Protein AF-0000000078760941 (afdb_homodimer)

Foldseek 3Di:
DAWPVPACPVPPFKAFDDWPATCVVVVVQKTKTFIGGNNDTFIWMWGPADDDVGNGDDAPPVNPHRHIHTDPPVVRVVVVVVVVVVVVVVVVVVVVVVVVVVVVVD/DAWPVPACPVPPFKAFDAWPATCVVVVVQKTKTFIGGNNRTFIWMWGPADDPVGNGDDAPPVNPHRHIHTDPPVVRVVVVVVVVVVVVVVVVVVVVVVVVVVVVVD

pLDDT: mean 90.66, std 6.44, range [65.44, 98.06]

Organism: Enterococcus faecium (strain ATCC BAA-472 / TX0016 / DO) (NCBI:txid333849)

Nearest PDB structures (foldseek):
  3n9b-assembly1_A  TM=4.886E-01  e=7.610E+00  Pseudomonas aeruginosa

Radius of gyration: 21.0 Å; Cα contacts (8 Å, |Δi|>4): 402; chains: 2; bounding box: 58×61×53 Å

Solvent-accessible surface area (backbone atoms only — not comparable to full-atom values): 11235 Å² total; per-residue (Å²): 66,44,56,71,90,72,50,55,30,59,59,95,44,48,43,84,73,44,78,76,38,56,11,81,78,71,69,72,36,37,30,33,29,36,28,28,51,79,85,37,78,42,34,27,36,26,36,22,32,90,34,79,87,33,58,40,37,40,32,35,56,81,37,76,39,43,23,55,43,71,50,57,67,71,53,36,51,52,50,49,52,53,48,51,51,51,51,50,48,49,52,50,51,49,52,51,52,51,53,52,52,58,57,66,78,100,65,44,57,72,91,74,53,57,30,58,58,97,45,48,43,84,75,42,80,76,37,57,11,80,79,71,68,72,36,36,30,33,30,38,28,30,50,78,84,37,79,41,34,28,35,28,37,22,32,90,34,80,85,33,59,39,38,38,30,35,54,82,37,76,41,43,23,55,43,72,50,57,68,70,53,37,50,53,50,49,50,54,48,51,50,50,51,51,48,50,51,52,50,51,50,52,51,52,52,52,54,58,58,66,76,100

Secondary structure (DSSP, 8-state):
---GGG--BSTTTEEEEEEEE-HHHHSSSEEEEEEEETTEEEEEEEE--SSTT---B-B-TTS-SBB-EEPPHHHHHHHHHHHHHHHHHHHHHHHHHHHHHHHH--/---GGG--BSTTTEEEEEEEE-HHHHSSSEEEEEEEETTEEEEEEEE--SSTT---B-B-TTS-SBB-EEPPHHHHHHHHHHHHHHHHHHHHHHHHHHHHHHHH--

Structure (mmCIF, N/CA/C/O backbone):
data_AF-0000000078760941-model_v1
#
loop_
_entity.id
_entity.type
_entity.pdbx_description
1 polymer 'Uncharacterized protein'
#
loop_
_atom_site.group_PDB
_atom_site.id
_atom_site.type_symbol
_atom_site.label_atom_id
_atom_site.label_alt_id
_atom_site.label_comp_id
_atom_site.label_asym_id
_atom_site.label_entity_id
_atom_site.label_seq_id
_atom_site.pdbx_PDB_ins_code
_atom_site.Cartn_x
_atom_site.Cartn_y
_atom_site.Cartn_z
_atom_site.occupancy
_atom_site.B_iso_or_equiv
_atom_site.auth_seq_id
_atom_site.auth_comp_id
_atom_site.auth_asym_id
_atom_site.auth_atom_id
_atom_site.pdbx_PDB_model_num
ATOM 1 N N . MET A 1 1 ? -17.438 -11.852 -3.258 1 90.25 1 MET A N 1
ATOM 2 C CA . MET A 1 1 ? -16.156 -11.281 -2.834 1 90.25 1 MET A CA 1
ATOM 3 C C . MET A 1 1 ? -15.539 -12.109 -1.714 1 90.25 1 MET A C 1
ATOM 5 O O . MET A 1 1 ? -16.25 -12.773 -0.958 1 90.25 1 MET A O 1
ATOM 9 N N . VAL A 1 2 ? -14.219 -12.148 -1.663 1 94.25 2 VAL A N 1
ATOM 10 C CA . VAL A 1 2 ? -13.5 -12.883 -0.626 1 94.25 2 VAL A CA 1
ATOM 11 C C . VAL A 1 2 ? -13.602 -12.133 0.699 1 94.25 2 VAL A C 1
ATOM 13 O O . VAL A 1 2 ? -13.273 -10.945 0.769 1 94.25 2 VAL A O 1
ATOM 16 N N . ARG A 1 3 ? -14.039 -12.828 1.728 1 95.12 3 ARG A N 1
ATOM 17 C CA . ARG A 1 3 ? -14.055 -12.234 3.061 1 95.12 3 ARG A CA 1
ATOM 18 C C . ARG A 1 3 ? -12.648 -12.148 3.643 1 95.12 3 ARG A C 1
ATOM 20 O O . ARG A 1 3 ? -11.945 -13.156 3.719 1 95.12 3 ARG A O 1
ATOM 27 N N . PRO A 1 4 ? -12.234 -10.914 4.059 1 96.88 4 PRO A N 1
ATOM 28 C CA . PRO A 1 4 ? -10.867 -10.773 4.559 1 96.88 4 PRO A CA 1
ATOM 29 C C . PRO A 1 4 ? -10.586 -11.656 5.773 1 96.88 4 PRO A C 1
ATOM 31 O O . PRO A 1 4 ? -9.445 -12.062 6 1 96.88 4 PRO A O 1
ATOM 34 N N . GLN A 1 5 ? -11.602 -12.047 6.5 1 96 5 GLN A N 1
ATOM 35 C CA . GLN A 1 5 ? -11.445 -12.867 7.695 1 96 5 GLN A CA 1
ATOM 36 C C . GLN A 1 5 ? -10.984 -14.281 7.336 1 96 5 GLN A C 1
ATOM 38 O O . GLN A 1 5 ? -10.469 -15.008 8.188 1 96 5 GLN A O 1
ATOM 43 N N . GLU A 1 6 ? -11.133 -14.578 6.109 1 93.88 6 GLU A N 1
ATOM 44 C CA . GLU A 1 6 ? -10.828 -15.945 5.68 1 93.88 6 GLU A CA 1
ATOM 45 C C . GLU A 1 6 ? -9.445 -16.031 5.031 1 93.88 6 GLU A C 1
ATOM 47 O O . GLU A 1 6 ? -8.969 -17.109 4.715 1 93.88 6 GLU A O 1
ATOM 52 N N . VAL A 1 7 ? -8.812 -14.953 4.84 1 95.56 7 VAL A N 1
ATOM 53 C CA . VAL A 1 7 ? -7.539 -14.906 4.133 1 95.56 7 VAL A CA 1
ATOM 54 C C . VAL A 1 7 ? -6.391 -15.102 5.121 1 95.56 7 VAL A C 1
ATOM 56 O O . VAL A 1 7 ? -6.293 -14.383 6.117 1 95.56 7 VAL A O 1
ATOM 59 N N . ARG A 1 8 ? -5.484 -16.094 4.73 1 91.62 8 ARG A N 1
ATOM 60 C CA . ARG A 1 8 ? -4.402 -16.438 5.652 1 91.62 8 ARG A CA 1
ATOM 61 C C . ARG A 1 8 ? -3.062 -16.484 4.926 1 91.62 8 ARG A C 1
ATOM 63 O O . ARG A 1 8 ? -2.059 -16.906 5.5 1 91.62 8 ARG A O 1
ATOM 70 N N . ALA A 1 9 ? -3.09 -16.188 3.68 1 90.81 9 ALA A N 1
ATOM 71 C CA . ALA A 1 9 ? -1.854 -16.203 2.898 1 90.81 9 ALA A CA 1
ATOM 72 C C . ALA A 1 9 ? -1.238 -14.805 2.814 1 90.81 9 ALA A C 1
ATOM 74 O O . ALA A 1 9 ? -1.949 -13.797 2.889 1 90.81 9 ALA A O 1
ATOM 75 N N . PRO A 1 10 ? 0.13 -14.789 2.791 1 85.75 10 PRO A N 1
ATOM 76 C CA . PRO A 1 10 ? 1.042 -15.938 2.709 1 85.75 10 PRO A CA 1
ATOM 77 C C . PRO A 1 10 ? 1.244 -16.625 4.055 1 85.75 10 PRO A C 1
ATOM 79 O O . PRO A 1 10 ? 1.552 -15.969 5.051 1 85.75 10 PRO A O 1
ATOM 82 N N . LYS A 1 11 ? 0.963 -17.844 4.285 1 76 11 LYS A N 1
ATOM 83 C CA . LYS A 1 11 ? 0.734 -18.625 5.496 1 76 11 LYS A CA 1
ATOM 84 C C . LYS A 1 11 ? 1.953 -18.594 6.414 1 76 11 LYS A C 1
ATOM 86 O O . LYS A 1 11 ? 1.827 -18.328 7.609 1 76 11 LYS A O 1
ATOM 91 N N . GLU A 1 12 ? 3.1 -18.938 5.938 1 74 12 GLU A N 1
ATOM 92 C CA . GLU A 1 12 ? 4.203 -19.234 6.848 1 74 12 GLU A CA 1
ATOM 93 C C . GLU A 1 12 ? 4.82 -17.953 7.406 1 74 12 GLU A C 1
ATOM 95 O O . GLU A 1 12 ? 5.535 -18 8.406 1 74 12 GLU A O 1
ATOM 100 N N . LYS A 1 13 ? 4.215 -16.859 7.094 1 81.94 13 LYS A N 1
ATOM 101 C CA . LYS A 1 13 ? 4.973 -15.672 7.488 1 81.94 13 LYS A CA 1
ATOM 102 C C . LYS A 1 13 ? 4.051 -14.586 8.047 1 81.94 13 LYS A C 1
ATOM 104 O O . LYS A 1 13 ? 4.504 -13.688 8.758 1 81.94 13 LYS A O 1
ATOM 109 N N . ILE A 1 14 ? 2.703 -14.883 7.852 1 91.56 14 ILE A N 1
ATOM 110 C CA . ILE A 1 14 ? 1.844 -13.758 8.203 1 91.56 14 ILE A CA 1
ATOM 111 C C . ILE A 1 14 ? 0.908 -14.156 9.336 1 91.56 14 ILE A C 1
ATOM 113 O O . ILE A 1 14 ? 0.421 -15.289 9.383 1 91.56 14 ILE A O 1
ATOM 117 N N . GLU A 1 15 ? 0.771 -13.312 10.344 1 94.56 15 GLU A N 1
ATOM 118 C CA . GLU A 1 15 ? -0.243 -13.375 11.391 1 94.56 15 GLU A CA 1
ATOM 119 C C . GLU A 1 15 ? -1.194 -12.188 11.312 1 94.56 15 GLU A C 1
ATOM 121 O O . GLU A 1 15 ? -0.758 -11.031 11.359 1 94.56 15 GLU A O 1
ATOM 126 N N . ILE A 1 16 ? -2.475 -12.523 11.195 1 96.19 16 ILE A N 1
ATOM 127 C CA . ILE A 1 16 ? -3.459 -11.453 11.141 1 96.19 16 ILE A CA 1
ATOM 128 C C . ILE A 1 16 ? -3.857 -11.039 12.555 1 96.19 16 ILE A C 1
ATOM 130 O O . ILE A 1 16 ? -4.43 -11.836 13.297 1 96.19 16 ILE A O 1
ATOM 134 N N . LEU A 1 17 ? -3.559 -9.859 12.898 1 96.19 17 LEU A N 1
ATOM 135 C CA . LEU A 1 17 ? -3.859 -9.359 14.242 1 96.19 17 LEU A CA 1
ATOM 136 C C . LEU A 1 17 ? -5.266 -8.781 14.297 1 96.19 17 LEU A C 1
ATOM 138 O O . LEU A 1 17 ? -5.988 -8.992 15.273 1 96.19 17 LEU A O 1
ATOM 142 N N . ALA A 1 18 ? -5.648 -7.992 13.297 1 96.38 18 ALA A N 1
ATOM 143 C CA . ALA A 1 18 ? -6.961 -7.348 13.25 1 96.38 18 ALA A CA 1
ATOM 144 C C . ALA A 1 18 ? -7.312 -6.926 11.828 1 96.38 18 ALA A C 1
ATOM 146 O O . ALA A 1 18 ? -6.441 -6.5 11.062 1 96.38 18 ALA A O 1
ATOM 147 N N . ILE A 1 19 ? -8.617 -7.035 11.547 1 97.5 19 ILE A N 1
ATOM 148 C CA . ILE A 1 19 ? -9.133 -6.434 10.32 1 97.5 19 ILE A CA 1
ATOM 149 C C . ILE A 1 19 ? -9.547 -4.988 10.586 1 97.5 19 ILE A C 1
ATOM 151 O O . ILE A 1 19 ? -10.5 -4.734 11.328 1 97.5 19 ILE A O 1
ATOM 1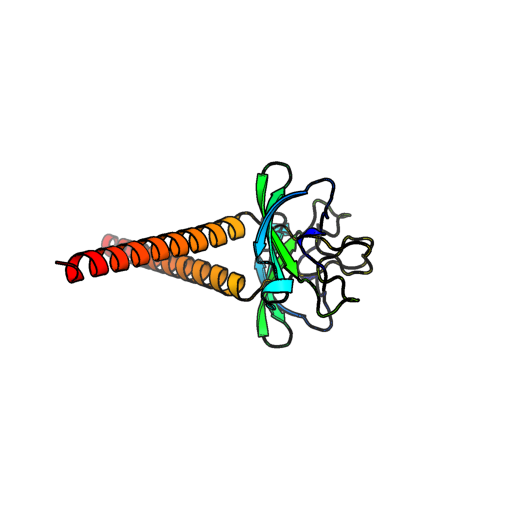55 N N . ILE A 1 20 ? -8.844 -4.09 9.945 1 94.12 20 ILE A N 1
ATOM 156 C CA . ILE A 1 20 ? -9.078 -2.668 10.164 1 94.12 20 ILE A CA 1
ATOM 157 C C . ILE A 1 20 ? -10.195 -2.184 9.242 1 94.12 20 ILE A C 1
ATOM 159 O O . ILE A 1 20 ? -11.023 -1.358 9.633 1 94.12 20 ILE A O 1
ATOM 163 N N . GLU A 1 21 ? -10.172 -2.625 8.055 1 94.62 21 GLU A N 1
ATOM 164 C CA . GLU A 1 21 ? -11.164 -2.307 7.035 1 94.62 21 GLU A CA 1
ATOM 165 C C . GLU A 1 21 ? -11.602 -3.559 6.285 1 94.62 21 GLU A C 1
ATOM 167 O O . GLU A 1 21 ? -10.773 -4.289 5.742 1 94.62 21 GLU A O 1
ATOM 172 N N . ASP A 1 22 ? -12.883 -3.789 6.305 1 97.25 22 ASP A N 1
ATOM 173 C CA . ASP A 1 22 ? -13.5 -4.898 5.582 1 97.25 22 ASP A CA 1
ATOM 174 C C . ASP A 1 22 ? -14.219 -4.406 4.328 1 97.25 22 ASP A C 1
ATOM 176 O O . ASP A 1 22 ? -15.344 -3.914 4.406 1 97.25 22 ASP A O 1
ATOM 180 N N . GLY A 1 23 ? -13.586 -4.664 3.264 1 95.19 23 GLY A N 1
ATOM 181 C CA . GLY A 1 23 ? -14.102 -4.137 2.01 1 95.19 23 GLY A CA 1
ATOM 182 C C . GLY A 1 23 ? -15.406 -4.785 1.579 1 95.19 23 GLY A C 1
ATOM 183 O O . GLY A 1 23 ? -16.172 -4.199 0.813 1 95.19 23 GLY A O 1
ATOM 184 N N . THR A 1 24 ? -15.633 -5.977 2.025 1 93.81 24 THR A N 1
ATOM 185 C CA . THR A 1 24 ? -16.875 -6.656 1.671 1 93.81 24 THR A CA 1
ATOM 186 C C . THR A 1 24 ? -18.062 -6.043 2.406 1 93.81 24 THR A C 1
ATOM 188 O O . THR A 1 24 ? -19.188 -6.102 1.926 1 93.81 24 THR A O 1
ATOM 191 N N . GLN A 1 25 ? -17.812 -5.379 3.479 1 94.31 25 GLN A N 1
ATOM 192 C CA . GLN A 1 25 ? -18.859 -4.73 4.266 1 94.31 25 GLN A CA 1
ATOM 193 C C . GLN A 1 25 ? -19 -3.264 3.879 1 94.31 25 GLN A C 1
ATOM 195 O O . GLN A 1 25 ? -20.125 -2.76 3.756 1 94.31 25 GLN A O 1
ATOM 200 N N . THR A 1 26 ? -17.891 -2.627 3.654 1 92.75 26 THR A N 1
ATOM 201 C CA . THR A 1 26 ? -17.891 -1.193 3.381 1 92.75 26 THR A CA 1
ATOM 202 C C . THR A 1 26 ? -18.203 -0.925 1.911 1 92.75 26 THR A C 1
ATOM 204 O O . THR A 1 26 ? -18.453 0.218 1.523 1 92.75 26 THR A O 1
ATOM 207 N N . LYS A 1 27 ? -18.109 -1.921 1.108 1 91.44 27 LYS A N 1
ATOM 208 C CA . LYS A 1 27 ? -18.359 -1.857 -0.329 1 91.44 27 LYS A CA 1
ATOM 209 C C . LYS A 1 27 ? -17.25 -1.09 -1.045 1 91.44 27 LYS A C 1
ATOM 211 O O . LYS A 1 27 ? -17.422 -0.666 -2.189 1 91.44 27 LYS A O 1
ATOM 216 N N . LYS A 1 28 ? -16.078 -0.921 -0.408 1 93.19 28 LYS A N 1
ATOM 217 C CA . LYS A 1 28 ? -14.93 -0.255 -1.015 1 93.19 28 LYS A CA 1
ATOM 218 C C . LYS A 1 28 ? -14.148 -1.209 -1.919 1 93.19 28 LYS A C 1
ATOM 220 O O . LYS A 1 28 ? -13.367 -0.772 -2.762 1 93.19 28 LYS A O 1
ATOM 225 N N . GLY A 1 29 ? -14.312 -2.506 -1.664 1 94.94 29 GLY A N 1
ATOM 226 C CA . GLY A 1 29 ? -13.711 -3.508 -2.527 1 94.94 29 GLY A CA 1
ATOM 227 C C . GLY A 1 29 ? -12.289 -3.865 -2.123 1 94.94 29 GLY A C 1
ATOM 228 O O . GLY A 1 29 ? -11.641 -4.676 -2.781 1 94.94 29 GLY A O 1
ATOM 229 N N . TYR A 1 30 ? -11.82 -3.193 -1.066 1 97.31 30 TYR A N 1
ATOM 230 C CA . TYR A 1 30 ? -10.516 -3.562 -0.526 1 97.31 30 TYR A CA 1
ATOM 231 C C . TYR A 1 30 ? -10.562 -3.662 0.994 1 97.31 30 TYR A C 1
ATOM 233 O O . TYR A 1 30 ? -11.422 -3.049 1.635 1 97.31 30 TYR A O 1
ATOM 241 N N . SER A 1 31 ? -9.609 -4.453 1.521 1 98.06 31 SER A N 1
ATOM 242 C CA . SER A 1 31 ? -9.508 -4.645 2.965 1 98.06 31 SER A CA 1
ATOM 243 C C . SER A 1 31 ? -8.117 -4.297 3.475 1 98.06 31 SER A C 1
ATOM 245 O O . SER A 1 31 ? -7.145 -4.34 2.717 1 98.06 31 SER A O 1
ATOM 247 N N . ILE A 1 32 ? -8.062 -3.875 4.688 1 97.44 32 ILE A N 1
ATOM 248 C CA . ILE A 1 32 ? -6.828 -3.535 5.383 1 97.44 32 ILE A CA 1
ATOM 249 C C . ILE A 1 32 ? -6.727 -4.336 6.68 1 97.44 32 ILE A C 1
ATOM 251 O O . ILE A 1 32 ? -7.711 -4.48 7.406 1 97.44 32 ILE A O 1
ATOM 255 N N . ALA A 1 33 ? -5.566 -4.848 6.945 1 97.69 33 ALA A N 1
ATOM 256 C CA . ALA A 1 33 ? -5.348 -5.598 8.18 1 97.69 33 ALA A CA 1
ATOM 257 C C . ALA A 1 33 ? -4.066 -5.152 8.875 1 97.69 33 ALA A C 1
ATOM 259 O O . ALA A 1 33 ? -3.096 -4.77 8.219 1 97.69 33 ALA A O 1
ATOM 260 N N . LEU A 1 34 ? -4.141 -5.152 10.156 1 95.62 34 LEU A N 1
ATOM 261 C CA . LEU A 1 34 ? -2.926 -5.176 10.961 1 95.62 34 LEU A CA 1
ATOM 262 C C . LEU A 1 34 ? -2.359 -6.59 11.055 1 95.62 34 LEU A C 1
ATOM 264 O O . LEU A 1 34 ? -3.092 -7.539 11.344 1 95.62 34 LEU A O 1
ATOM 268 N N . VAL A 1 35 ? -1.045 -6.664 10.781 1 96.69 35 VAL A N 1
ATOM 269 C CA . VAL A 1 35 ? -0.48 -8.008 10.695 1 96.69 35 VAL A CA 1
ATOM 270 C C . VAL A 1 35 ? 0.866 -8.047 11.414 1 96.69 35 VAL A C 1
ATOM 272 O O . VAL A 1 35 ? 1.402 -7.008 11.797 1 96.69 35 VAL A O 1
ATOM 275 N N . LYS A 1 36 ? 1.291 -9.281 11.688 1 95.06 36 LYS A N 1
ATOM 276 C CA . LYS A 1 36 ? 2.699 -9.555 11.953 1 95.06 36 LY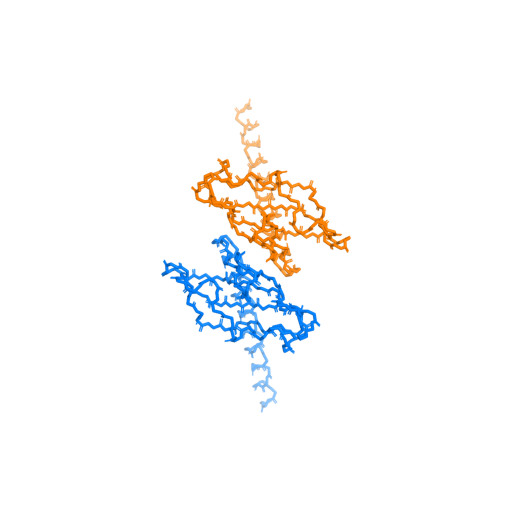S A CA 1
ATOM 277 C C . LYS A 1 36 ? 3.35 -10.281 10.789 1 95.06 36 LYS A C 1
ATOM 279 O O . LYS A 1 36 ? 2.865 -11.336 10.359 1 95.06 36 LYS A O 1
ATOM 284 N N . TRP A 1 37 ? 4.348 -9.664 10.25 1 92.94 37 TRP A N 1
ATOM 285 C CA . TRP A 1 37 ? 5.137 -10.25 9.172 1 92.94 37 TRP A CA 1
ATOM 286 C C . TRP A 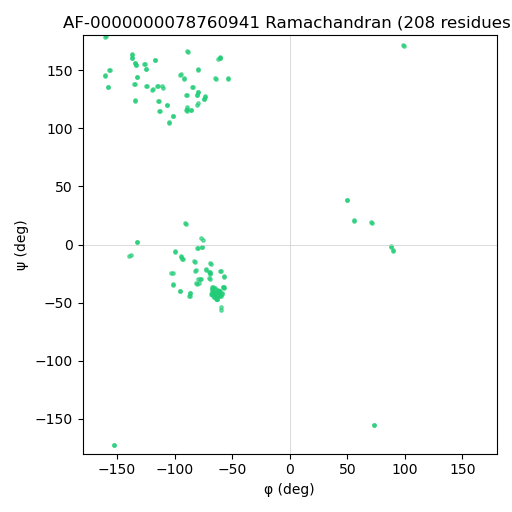1 37 ? 6.559 -10.547 9.633 1 92.94 37 TRP A C 1
ATOM 288 O O . TRP A 1 37 ? 7.344 -9.633 9.875 1 92.94 37 TRP A O 1
ATOM 298 N N . LYS A 1 38 ? 6.824 -11.789 9.641 1 90.25 38 LYS A N 1
ATOM 299 C CA . LYS A 1 38 ? 8.117 -12.234 10.156 1 90.25 38 LYS A CA 1
ATOM 300 C C . LYS A 1 38 ? 8.414 -11.617 11.516 1 90.25 38 LYS A C 1
ATOM 302 O O . LYS A 1 38 ? 9.5 -11.086 11.742 1 90.25 38 LYS A O 1
ATOM 307 N N . GLY A 1 39 ? 7.355 -11.523 12.32 1 89.94 39 GLY A N 1
ATOM 308 C CA . GLY A 1 39 ? 7.508 -11.086 13.703 1 89.94 39 GLY A CA 1
ATOM 309 C C . GLY A 1 39 ? 7.391 -9.578 13.875 1 89.94 39 GLY A C 1
ATOM 310 O O . GLY A 1 39 ? 7.352 -9.078 15 1 89.94 39 GLY A O 1
ATOM 311 N N . LYS A 1 40 ? 7.297 -8.883 12.805 1 93.19 40 LYS A N 1
ATOM 312 C CA . LYS A 1 40 ? 7.223 -7.422 12.875 1 93.19 40 LYS A CA 1
ATOM 313 C C . LYS A 1 40 ? 5.836 -6.922 12.492 1 93.19 40 LYS A C 1
ATOM 315 O O . LYS A 1 40 ? 5.238 -7.41 11.523 1 93.19 40 LYS A O 1
ATOM 320 N N . LYS A 1 41 ? 5.375 -6.012 13.289 1 93.94 41 LYS A N 1
ATOM 321 C CA . LYS A 1 41 ? 4.062 -5.434 13 1 93.94 41 LYS A CA 1
ATOM 322 C C . LYS A 1 41 ? 4.074 -4.684 11.672 1 93.94 41 LYS A C 1
ATOM 324 O O . LYS A 1 41 ? 5.074 -4.047 11.32 1 93.94 41 LYS A O 1
ATOM 329 N N . GLY A 1 42 ? 2.941 -4.816 10.953 1 95.06 42 GLY A N 1
ATOM 330 C CA . GLY A 1 42 ? 2.793 -4.141 9.672 1 95.06 42 GLY A CA 1
ATOM 331 C C . GLY A 1 42 ? 1.347 -3.986 9.242 1 95.06 42 GLY A C 1
ATOM 332 O O . GLY A 1 42 ? 0.431 -4.344 9.992 1 95.06 42 GLY A O 1
ATOM 333 N N . VAL A 1 43 ? 1.15 -3.396 8.148 1 96.25 43 VAL A N 1
ATOM 334 C CA . VAL A 1 43 ? -0.158 -3.227 7.527 1 96.25 43 VAL A CA 1
ATOM 335 C C . VAL A 1 43 ? -0.203 -3.986 6.203 1 96.25 43 VAL A C 1
ATOM 337 O O . VAL A 1 43 ? 0.768 -3.98 5.441 1 96.25 43 VAL A O 1
ATOM 340 N N . ALA A 1 44 ? -1.286 -4.648 6.004 1 97.81 44 ALA A N 1
ATOM 341 C CA . ALA A 1 44 ? -1.467 -5.395 4.758 1 97.81 44 ALA A CA 1
ATOM 342 C C . ALA A 1 44 ? -2.777 -5.016 4.078 1 97.81 44 ALA A C 1
ATOM 344 O O . ALA A 1 44 ? -3.727 -4.586 4.738 1 97.81 44 ALA A O 1
ATOM 345 N N . LEU A 1 45 ? -2.766 -5.23 2.74 1 98.06 45 LEU A N 1
ATOM 346 C CA . LEU A 1 45 ? -3.91 -4.867 1.911 1 98.06 45 LEU A CA 1
ATOM 347 C C . LEU A 1 45 ? -4.266 -5.996 0.949 1 98.06 45 LEU A C 1
ATOM 349 O O . LEU A 1 45 ? -3.404 -6.805 0.594 1 98.06 45 LEU A O 1
ATOM 353 N N . ARG A 1 46 ? -5.504 -5.949 0.616 1 97.81 46 ARG A N 1
ATOM 354 C CA . ARG A 1 46 ? -5.914 -6.766 -0.521 1 97.81 46 ARG A CA 1
ATOM 355 C C . ARG A 1 46 ? -7.184 -6.211 -1.163 1 97.81 46 ARG A C 1
ATOM 357 O O . ARG A 1 46 ? -8.023 -5.625 -0.481 1 97.81 46 ARG A O 1
ATOM 364 N N . TRP A 1 47 ? -7.234 -6.465 -2.42 1 96.62 47 TRP A N 1
ATOM 365 C CA . TRP A 1 47 ? -8.5 -6.289 -3.125 1 96.62 47 TRP A CA 1
ATOM 366 C C . TRP A 1 47 ? -9.375 -7.527 -2.979 1 96.62 47 TRP A C 1
ATOM 368 O O . TRP A 1 47 ? -8.922 -8.648 -3.191 1 96.62 47 TRP A O 1
ATOM 378 N N . ASP A 1 48 ? -10.602 -7.355 -2.723 1 96.88 48 ASP A N 1
ATOM 379 C CA . ASP A 1 48 ? -11.43 -8.461 -2.268 1 96.88 48 ASP A CA 1
ATOM 380 C C . ASP A 1 48 ? -12.156 -9.125 -3.438 1 96.88 48 ASP A C 1
ATOM 382 O O . ASP A 1 48 ? -12.758 -10.188 -3.281 1 96.88 48 ASP A O 1
ATOM 386 N N . GLY A 1 49 ? -12.094 -8.508 -4.547 1 93.69 49 GLY A N 1
ATOM 387 C CA . GLY A 1 49 ? -12.805 -9.023 -5.703 1 93.69 49 GLY A CA 1
ATOM 388 C C . GLY A 1 49 ? -14.133 -8.336 -5.949 1 93.69 49 GLY A C 1
ATOM 389 O O . GLY A 1 49 ? -14.586 -7.543 -5.117 1 93.69 49 GLY A O 1
ATOM 390 N N . ASP A 1 50 ? -14.711 -8.703 -7.129 1 90.31 50 ASP A N 1
ATOM 391 C CA . ASP A 1 50 ? -15.914 -7.996 -7.562 1 90.31 50 ASP A CA 1
ATOM 392 C C . ASP A 1 50 ? -17.172 -8.844 -7.316 1 90.31 50 ASP A C 1
ATOM 394 O O . ASP A 1 50 ? -18.281 -8.32 -7.301 1 90.31 50 ASP A O 1
ATOM 398 N N . ASN A 1 51 ? -16.938 -10.133 -7.262 1 88.88 51 ASN A N 1
ATOM 399 C CA . ASN A 1 51 ? -18.062 -11.055 -7.031 1 88.88 51 ASN A CA 1
ATOM 400 C C . ASN A 1 51 ? -17.594 -12.336 -6.355 1 88.88 51 ASN A C 1
ATOM 402 O O . ASN A 1 51 ? -16.422 -12.461 -5.973 1 88.88 51 ASN A O 1
ATOM 406 N N . GLN A 1 52 ? -18.469 -13.297 -6.234 1 85.44 52 GLN A N 1
ATOM 407 C CA . GLN A 1 52 ? -18.203 -14.508 -5.461 1 85.44 52 GLN A CA 1
ATOM 408 C C . GLN A 1 52 ? -17.156 -15.375 -6.141 1 85.44 52 GLN A C 1
ATOM 410 O O . GLN A 1 52 ? -16.453 -16.141 -5.473 1 85.44 52 GLN A O 1
ATOM 415 N N . GLN A 1 53 ? -16.984 -15.266 -7.426 1 89.69 53 GLN A N 1
ATOM 416 C CA . GLN A 1 53 ? -16.047 -16.109 -8.172 1 89.69 53 GLN A CA 1
ATOM 417 C C . GLN A 1 53 ? -14.68 -15.43 -8.289 1 89.69 53 GLN A C 1
ATOM 419 O O . GLN A 1 53 ? -13.688 -16.078 -8.641 1 89.69 53 GLN A O 1
ATOM 424 N N . ASP A 1 54 ? -14.656 -14.211 -7.969 1 91.06 54 ASP A N 1
ATOM 425 C CA . ASP A 1 54 ? -13.438 -13.414 -8.062 1 91.06 54 ASP A CA 1
ATOM 426 C C . ASP A 1 54 ? -12.625 -13.484 -6.773 1 91.06 54 ASP A C 1
ATOM 428 O O . ASP A 1 54 ? -13.086 -13.031 -5.719 1 91.06 54 ASP A O 1
ATOM 432 N N . LYS A 1 55 ? -11.438 -14.016 -6.793 1 92.5 55 LYS A N 1
ATOM 433 C CA . LYS A 1 55 ? -10.617 -14.234 -5.605 1 92.5 55 LYS A CA 1
ATOM 434 C C . LYS A 1 55 ? -9.922 -12.945 -5.172 1 92.5 55 LYS A C 1
ATOM 436 O O . LYS A 1 55 ? -9.211 -12.922 -4.164 1 92.5 55 LYS A O 1
ATOM 441 N N . GLY A 1 56 ? -10.109 -11.898 -5.934 1 94.19 56 GLY A N 1
ATOM 442 C CA . GLY A 1 56 ? -9.43 -10.648 -5.629 1 94.19 56 GLY A CA 1
ATOM 443 C C . GLY A 1 56 ? -7.945 -10.688 -5.953 1 94.19 56 GLY A C 1
ATOM 444 O O . GLY A 1 56 ? -7.512 -11.445 -6.82 1 94.19 56 GLY A O 1
ATOM 445 N N . PHE A 1 57 ? -7.219 -9.828 -5.254 1 94.5 57 PHE A N 1
ATOM 446 C CA . PHE A 1 57 ? -5.789 -9.703 -5.523 1 94.5 57 PHE A CA 1
ATOM 447 C C . PHE A 1 57 ? -5.062 -9.117 -4.316 1 94.5 57 PHE A C 1
ATOM 449 O O . PHE A 1 57 ? -5.562 -8.203 -3.668 1 94.5 57 PHE A O 1
ATOM 456 N N . PRO A 1 58 ? -3.965 -9.75 -4.062 1 95.25 58 PRO A N 1
ATOM 457 C CA . PRO A 1 58 ? -3.248 -10.797 -4.785 1 95.25 58 PRO A CA 1
ATOM 458 C C . PRO A 1 58 ? -3.699 -12.203 -4.387 1 95.25 58 PRO A C 1
ATOM 460 O O . PRO A 1 58 ? -4.5 -12.359 -3.463 1 95.25 58 PRO A O 1
ATOM 463 N N . VAL A 1 59 ? -3.264 -13.156 -5.238 1 93.44 59 VAL A N 1
ATOM 464 C CA . VAL A 1 59 ? -3.391 -14.57 -4.926 1 93.44 59 VAL A CA 1
ATOM 465 C C . VAL A 1 59 ? -2.004 -15.203 -4.82 1 93.44 59 VAL A C 1
ATOM 467 O O . VAL A 1 59 ? -1.021 -14.641 -5.309 1 93.44 59 VAL A O 1
ATOM 470 N N . THR A 1 60 ? -1.968 -16.328 -4.129 1 90.56 60 THR A N 1
ATOM 471 C CA . THR A 1 60 ? -0.695 -17.031 -4 1 90.56 60 THR A CA 1
ATOM 472 C C . THR A 1 60 ? -0.177 -17.469 -5.371 1 90.56 60 THR A C 1
ATOM 474 O O . THR A 1 60 ? -0.94 -17.516 -6.336 1 90.56 60 THR A O 1
ATOM 477 N N . ALA A 1 61 ? 1.1 -17.734 -5.48 1 80.31 61 ALA A N 1
ATOM 478 C CA . ALA A 1 61 ? 1.785 -18.016 -6.738 1 80.31 61 ALA A CA 1
ATOM 479 C C . ALA A 1 61 ? 1.146 -19.203 -7.461 1 80.31 61 ALA A C 1
ATOM 481 O O . ALA A 1 61 ? 1.154 -19.266 -8.688 1 80.31 61 ALA A O 1
ATOM 482 N N . ASN A 1 62 ? 0.57 -20.047 -6.711 1 77.5 62 ASN A N 1
ATOM 483 C CA . ASN A 1 62 ? -0.064 -21.172 -7.379 1 77.5 62 ASN A CA 1
ATOM 484 C C . ASN A 1 62 ? -1.524 -20.891 -7.715 1 77.5 62 ASN A C 1
ATOM 486 O O . ASN A 1 62 ? -2.242 -21.766 -8.203 1 77.5 62 ASN A O 1
ATOM 490 N N . GLY A 1 63 ? -1.805 -19.547 -7.703 1 68.12 63 GLY A N 1
ATOM 491 C CA . GLY A 1 63 ? -3.117 -19.047 -8.07 1 68.12 63 GLY A CA 1
ATOM 492 C C . GLY A 1 63 ? -4.242 -19.641 -7.254 1 68.12 63 GLY A C 1
ATOM 493 O O . GLY A 1 63 ? -5.414 -19.547 -7.629 1 68.12 63 GLY A O 1
ATOM 494 N N . TYR A 1 64 ? -3.994 -20.156 -6.168 1 76 64 TYR A N 1
ATOM 495 C CA . TYR A 1 64 ? -4.977 -21.016 -5.512 1 76 64 TYR A CA 1
ATOM 496 C C . TYR A 1 64 ? -5.711 -20.266 -4.41 1 76 64 TYR A C 1
ATOM 498 O O . TYR A 1 64 ? -6.941 -20.297 -4.34 1 76 64 TYR A O 1
ATOM 506 N N . HIS A 1 65 ? -4.91 -19.344 -3.74 1 89.56 65 HIS A N 1
ATOM 507 C CA . HIS A 1 65 ? -5.527 -18.812 -2.525 1 89.56 65 HIS A CA 1
ATOM 508 C C . HIS A 1 65 ? -5.379 -17.297 -2.438 1 89.56 65 HIS A C 1
ATOM 510 O O . HIS A 1 65 ? -4.309 -16.766 -2.729 1 89.56 65 HIS A O 1
ATOM 516 N N . PRO A 1 66 ? -6.477 -16.688 -2.02 1 94.5 66 PRO A N 1
ATOM 517 C CA . PRO A 1 66 ? -6.371 -15.258 -1.713 1 94.5 66 PRO A CA 1
ATOM 518 C C . PRO A 1 66 ? -5.25 -14.945 -0.727 1 94.5 66 PRO A C 1
ATOM 520 O O . PRO A 1 66 ? -5.012 -15.719 0.208 1 94.5 66 PRO A O 1
ATOM 523 N N . ALA A 1 67 ? -4.574 -13.805 -0.949 1 95.94 67 ALA A N 1
ATOM 524 C CA . ALA A 1 67 ? -3.418 -13.469 -0.121 1 95.94 67 ALA A CA 1
ATOM 525 C C . ALA A 1 67 ? -3.434 -12 0.274 1 95.94 67 ALA A C 1
ATOM 527 O O . ALA A 1 67 ? -4.148 -11.195 -0.329 1 95.94 67 ALA A O 1
ATOM 528 N N . TRP A 1 68 ? -2.697 -11.711 1.306 1 97.12 68 TRP A N 1
ATOM 529 C CA . TRP A 1 68 ? -2.439 -10.344 1.735 1 97.12 68 TRP A CA 1
ATOM 530 C C . TRP A 1 68 ? -1.161 -9.805 1.102 1 97.12 68 TRP A C 1
ATOM 532 O O . TRP A 1 68 ? -0.176 -10.531 0.959 1 97.12 68 TRP A O 1
ATOM 542 N N . PHE A 1 69 ? -1.191 -8.539 0.759 1 97.25 69 PHE A N 1
ATOM 543 C CA . PHE A 1 69 ? 0.011 -7.809 0.375 1 97.25 69 PHE A CA 1
ATOM 544 C C . PHE A 1 69 ? 0.51 -6.945 1.526 1 97.25 69 PHE A C 1
ATOM 546 O O . PHE A 1 69 ? -0.117 -5.941 1.873 1 97.25 69 PHE A O 1
ATOM 553 N N . VAL A 1 70 ? 1.626 -7.332 2.057 1 97.12 70 VAL A N 1
ATOM 554 C CA . VAL A 1 70 ? 2.188 -6.578 3.174 1 97.12 70 VAL A CA 1
ATOM 555 C C . VAL A 1 70 ? 2.918 -5.344 2.652 1 97.12 70 VAL A C 1
ATOM 557 O O . VAL A 1 70 ? 3.785 -5.449 1.782 1 97.12 70 VAL A O 1
ATOM 560 N N . LEU A 1 71 ? 2.574 -4.223 3.213 1 97.25 71 LEU A N 1
ATOM 561 C CA . LEU A 1 71 ? 3.15 -2.967 2.75 1 97.25 71 LEU A CA 1
ATOM 562 C C . LEU A 1 71 ? 4.551 -2.77 3.32 1 97.25 71 LEU A C 1
ATOM 564 O O . LEU A 1 71 ? 4.844 -3.219 4.43 1 97.25 71 LEU A O 1
ATOM 568 N N . PRO A 1 72 ? 5.359 -2.074 2.562 1 96 72 PRO A N 1
ATOM 569 C CA . PRO A 1 72 ? 6.629 -1.65 3.154 1 96 72 PRO A CA 1
ATOM 570 C C . PRO A 1 72 ? 6.441 -0.76 4.379 1 96 72 PRO A C 1
ATOM 572 O O . PRO A 1 72 ? 5.414 -0.089 4.508 1 96 72 PRO A O 1
ATOM 575 N N . ASP A 1 73 ? 7.477 -0.67 5.164 1 93.75 73 ASP A N 1
ATOM 576 C CA . ASP A 1 73 ? 7.441 0.055 6.43 1 93.75 73 ASP A CA 1
ATOM 577 C C . ASP A 1 73 ? 7.027 1.509 6.219 1 93.75 73 ASP A C 1
ATOM 579 O O . ASP A 1 73 ? 6.305 2.08 7.039 1 93.75 73 ASP A O 1
ATOM 583 N N . LYS A 1 74 ? 7.473 2.033 5.176 1 90.69 74 LYS A N 1
ATOM 584 C CA . LYS A 1 74 ? 7.164 3.432 4.891 1 90.69 74 LYS A CA 1
ATOM 585 C C . LYS A 1 74 ? 5.656 3.658 4.836 1 90.69 74 LYS A C 1
ATOM 587 O O . LYS A 1 74 ? 5.156 4.672 5.328 1 90.69 74 LYS A O 1
ATOM 592 N N . PHE A 1 75 ? 4.949 2.781 4.355 1 92.19 75 PHE A N 1
ATOM 593 C CA . PHE A 1 75 ? 3.508 2.947 4.203 1 92.19 75 PHE A CA 1
ATOM 594 C C . PHE A 1 75 ? 2.787 2.662 5.516 1 92.19 75 PHE A C 1
ATOM 596 O O . PHE A 1 75 ? 1.726 3.229 5.781 1 92.19 75 PHE A O 1
ATOM 603 N N . MET A 1 76 ? 3.357 1.74 6.246 1 90.94 76 MET A N 1
ATOM 604 C CA . MET A 1 76 ? 2.83 1.551 7.594 1 90.94 76 MET A CA 1
ATOM 605 C C . MET A 1 76 ? 2.938 2.836 8.406 1 90.94 76 MET A C 1
ATOM 607 O O . MET A 1 76 ? 2.006 3.199 9.125 1 90.94 76 MET A O 1
ATOM 611 N N . GLU A 1 77 ? 4 3.465 8.281 1 91.56 77 GLU A N 1
ATOM 612 C CA . GLU A 1 77 ? 4.219 4.727 8.992 1 91.56 77 GLU A CA 1
ATOM 613 C C . GLU A 1 77 ? 3.225 5.789 8.531 1 91.56 77 GLU A C 1
ATOM 615 O O . GLU A 1 77 ? 2.607 6.465 9.359 1 91.56 77 GLU A O 1
ATOM 620 N N . LEU A 1 78 ? 3.094 5.883 7.262 1 91 78 LEU A N 1
ATOM 621 C CA . LEU A 1 78 ? 2.162 6.859 6.703 1 91 78 LEU A CA 1
ATOM 622 C C . LEU A 1 78 ? 0.74 6.586 7.18 1 91 78 LEU A C 1
ATOM 624 O O . LEU A 1 78 ? 0.033 7.508 7.594 1 91 78 LEU A O 1
ATOM 628 N N . TYR A 1 79 ? 0.385 5.398 7.16 1 90.62 79 TYR A N 1
ATOM 629 C CA . TYR A 1 79 ? -0.963 5.012 7.559 1 90.62 79 TYR A CA 1
ATOM 630 C C . TYR A 1 79 ? -1.183 5.254 9.047 1 90.62 79 TYR A C 1
ATOM 632 O O . TYR A 1 79 ? -2.229 5.766 9.453 1 90.62 79 TYR A O 1
ATOM 640 N N . SER A 1 80 ? -0.154 4.871 9.797 1 88.44 80 SER A N 1
ATOM 641 C CA . SER A 1 80 ? -0.242 5.055 11.242 1 88.44 80 SER A CA 1
ATOM 642 C C . SER A 1 80 ? -0.386 6.531 11.602 1 88.44 80 SER A C 1
ATOM 644 O O . SER A 1 80 ? -1.165 6.883 12.492 1 88.44 80 SER A O 1
ATOM 646 N N . TYR A 1 81 ? 0.344 7.32 10.945 1 88.19 81 TYR A N 1
ATOM 647 C CA . TYR A 1 81 ? 0.29 8.75 11.211 1 88.19 81 TYR A CA 1
ATOM 648 C C . TYR A 1 81 ? -1.088 9.312 10.883 1 88.19 81 TYR A C 1
ATOM 650 O O . TYR A 1 81 ? -1.651 10.086 11.656 1 88.19 81 TYR A O 1
ATOM 658 N N . ASP A 1 82 ? -1.58 8.969 9.773 1 87.75 82 ASP A N 1
ATOM 659 C CA . ASP A 1 82 ? -2.9 9.438 9.367 1 87.75 82 ASP A CA 1
ATOM 660 C C . ASP A 1 82 ? -3.975 8.969 10.344 1 87.75 82 ASP A C 1
ATOM 662 O O . ASP A 1 82 ? -4.859 9.742 10.727 1 87.75 82 ASP A O 1
ATOM 666 N N . TYR A 1 83 ? -3.822 7.746 10.766 1 83.75 83 TYR A N 1
ATOM 667 C CA . TYR A 1 83 ? -4.785 7.184 11.703 1 83.75 83 TYR A CA 1
ATOM 668 C C . TYR A 1 83 ? -4.734 7.91 13.039 1 83.75 83 TYR A C 1
ATOM 670 O O . TYR A 1 83 ? -5.773 8.234 13.617 1 83.75 83 TYR A O 1
ATOM 678 N N . ALA A 1 84 ? -3.559 8.125 13.477 1 86.25 84 ALA A N 1
ATOM 679 C CA . ALA A 1 84 ? -3.377 8.828 14.742 1 86.25 84 ALA A CA 1
ATOM 680 C C . ALA A 1 84 ? -3.961 10.234 14.68 1 86.25 84 ALA A C 1
ATOM 682 O O . ALA A 1 84 ? -4.617 10.688 15.625 1 86.25 84 ALA A O 1
ATOM 683 N N . ARG A 1 85 ? -3.734 10.844 13.617 1 86.75 85 ARG A N 1
ATOM 684 C CA . ARG A 1 85 ? -4.246 12.203 13.438 1 86.75 85 ARG A CA 1
ATOM 685 C C . ARG A 1 85 ? -5.77 12.211 13.438 1 86.75 85 ARG A C 1
ATOM 687 O O . ARG A 1 85 ? -6.391 13.062 14.086 1 86.75 85 ARG A O 1
ATOM 694 N N . ALA A 1 86 ? -6.301 11.312 12.766 1 83.19 86 ALA A N 1
ATOM 695 C CA . ALA A 1 86 ? -7.754 11.211 12.695 1 83.19 86 ALA A CA 1
ATOM 696 C C . ALA A 1 86 ? -8.344 10.898 14.07 1 83.19 86 ALA A C 1
ATOM 698 O O . ALA A 1 86 ? -9.336 11.516 14.477 1 83.19 86 ALA A O 1
ATOM 699 N N . ALA A 1 87 ? -7.66 9.961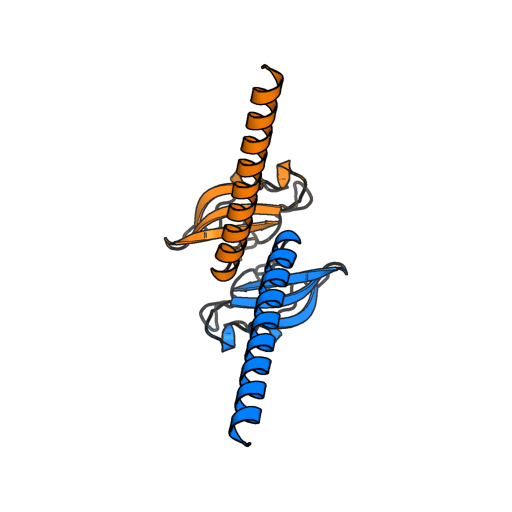 14.68 1 85.56 87 ALA A N 1
ATOM 700 C CA . ALA A 1 87 ? -8.125 9.586 16.016 1 85.56 87 ALA A CA 1
ATOM 701 C C . ALA A 1 87 ? -8.055 10.766 16.969 1 85.56 87 ALA A C 1
ATOM 703 O O . ALA A 1 87 ? -8.969 10.984 17.766 1 85.56 87 ALA A O 1
ATOM 704 N N . ALA A 1 88 ? -7.047 11.445 16.906 1 88.31 88 ALA A N 1
ATOM 705 C CA . ALA A 1 88 ? -6.871 12.625 17.75 1 88.31 88 ALA A CA 1
ATOM 706 C C . ALA A 1 88 ? -7.941 13.672 17.469 1 88.31 88 ALA A C 1
ATOM 708 O O . ALA A 1 88 ? -8.469 14.289 18.391 1 88.31 88 ALA A O 1
ATOM 709 N N . SER A 1 89 ? -8.242 13.82 16.266 1 88.19 89 SER A N 1
ATOM 710 C CA . SER A 1 89 ? -9.25 14.805 15.867 1 88.19 89 SER A CA 1
ATOM 711 C C . SER A 1 89 ? -10.633 14.406 16.375 1 88.19 89 SER A C 1
ATOM 713 O O . SER A 1 89 ? -11.383 15.258 16.859 1 88.19 89 SER A O 1
ATOM 715 N N . ILE A 1 90 ? -10.875 13.188 16.281 1 86.94 90 ILE A N 1
ATOM 716 C CA . ILE A 1 90 ? -12.164 12.68 16.75 1 86.94 90 ILE A CA 1
ATOM 717 C C . ILE A 1 90 ? -12.281 12.891 18.25 1 86.94 90 ILE A C 1
ATOM 719 O O . ILE A 1 90 ? -13.312 13.352 18.75 1 86.94 90 ILE A O 1
ATOM 723 N N . LYS A 1 91 ? -11.258 12.586 18.875 1 89.94 91 LYS A N 1
ATOM 724 C CA . LYS A 1 91 ? -11.25 12.781 20.312 1 89.94 91 LYS A CA 1
ATOM 725 C C . LYS A 1 91 ? -11.438 14.25 20.672 1 89.94 91 LYS A C 1
ATOM 727 O O . LYS A 1 91 ? -12.172 14.57 21.609 1 89.94 91 LYS A O 1
ATOM 732 N N . ALA A 1 92 ? -10.836 15.047 19.969 1 89.25 92 ALA A N 1
ATOM 733 C CA . ALA A 1 92 ? -10.945 16.484 20.203 1 89.25 92 ALA A CA 1
ATOM 734 C C . ALA A 1 92 ? -12.375 16.969 19.969 1 89.25 92 ALA A C 1
ATOM 736 O O . ALA A 1 92 ? -12.914 17.75 20.75 1 89.25 92 ALA A O 1
ATOM 737 N N . LEU A 1 93 ? -12.945 16.5 18.953 1 88.62 93 LEU A N 1
ATOM 738 C CA . LEU A 1 93 ? -14.32 16.859 18.625 1 88.62 93 LEU A CA 1
ATOM 739 C C . LEU A 1 93 ? -15.289 16.359 19.688 1 88.62 93 LEU A C 1
ATOM 741 O O . LEU A 1 93 ? -16.234 17.062 20.062 1 88.62 93 LEU A O 1
ATOM 745 N N . ASP A 1 94 ? -15.023 15.164 20.094 1 88.56 94 ASP A N 1
ATOM 746 C CA . ASP A 1 94 ? -15.852 14.594 21.141 1 88.56 94 ASP A CA 1
ATOM 747 C C . ASP A 1 94 ? -15.758 15.422 22.422 1 88.56 94 ASP A C 1
ATOM 749 O O . ASP A 1 94 ? -16.766 15.672 23.094 1 88.56 94 ASP A O 1
ATOM 753 N N . LYS A 1 95 ? -14.641 15.812 22.766 1 89.5 95 LYS A N 1
ATOM 754 C CA . LYS A 1 95 ? -14.438 16.641 23.938 1 89.5 95 LYS A CA 1
ATOM 755 C C . LYS A 1 95 ? -15.172 17.984 23.812 1 89.5 95 LYS A C 1
ATOM 757 O O . LYS A 1 95 ? -15.789 18.453 24.766 1 89.5 95 LYS A O 1
ATOM 762 N N . LEU A 1 96 ? -15.086 18.547 22.672 1 86.19 96 LEU A N 1
ATOM 763 C CA . LEU A 1 96 ? -15.758 19.812 22.422 1 86.19 96 LEU A CA 1
ATOM 764 C C . LEU A 1 96 ? -17.266 19.656 22.547 1 86.19 96 LEU A C 1
ATOM 766 O O . LEU A 1 96 ? -17.938 20.531 23.125 1 86.19 96 LEU A O 1
ATOM 770 N N . THR A 1 97 ? -17.797 18.641 22.094 1 87.94 97 THR A N 1
ATOM 771 C CA . THR A 1 97 ? -19.234 18.391 22.156 1 87.94 97 THR A CA 1
ATOM 772 C C . THR A 1 97 ? -19.672 18.156 23.609 1 87.94 97 THR A C 1
ATOM 774 O O . THR A 1 97 ? -20.734 18.625 24.016 1 87.94 97 THR A O 1
ATOM 777 N N . GLU A 1 98 ? -18.891 17.422 24.297 1 87.31 98 GLU A N 1
ATOM 778 C CA . GLU A 1 98 ? -19.188 17.188 25.703 1 87.31 98 GLU A CA 1
ATOM 779 C C . GLU A 1 98 ? -19.188 18.484 26.5 1 87.31 98 GLU A C 1
ATOM 781 O O . GLU A 1 98 ? -20.062 18.703 27.328 1 87.31 98 GLU A O 1
ATOM 786 N N . GLU A 1 99 ? -18.25 19.234 26.203 1 85.31 99 GLU A N 1
ATOM 787 C CA . GLU A 1 99 ? -18.156 20.516 26.891 1 85.31 99 GLU A CA 1
ATOM 788 C C . GLU A 1 99 ? -19.344 21.422 26.547 1 85.31 99 GLU A C 1
ATOM 790 O O . GLU A 1 99 ? -19.859 22.109 27.422 1 85.31 99 GLU A O 1
ATOM 795 N N . GLN A 1 100 ? -19.766 21.391 25.375 1 82.19 100 GLN A N 1
ATOM 796 C CA . GLN A 1 100 ? -20.906 22.188 24.953 1 82.19 100 GLN A CA 1
ATOM 797 C C . GLN A 1 100 ? -22.203 21.703 25.609 1 82.19 100 GLN A C 1
ATOM 799 O O . GLN A 1 100 ? -23.031 22.516 26.031 1 82.19 100 GLN A O 1
ATOM 804 N N . ASN A 1 101 ? -22.344 20.516 25.75 1 85.12 101 ASN A N 1
ATOM 805 C CA . ASN A 1 101 ? -23.516 19.938 26.406 1 85.12 101 ASN A CA 1
ATOM 806 C C . ASN A 1 101 ? -23.547 20.281 27.891 1 85.12 101 ASN A C 1
ATOM 808 O O . ASN A 1 101 ? -24.625 20.531 28.453 1 85.12 101 ASN A O 1
ATOM 812 N N . GLU A 1 102 ? -22.438 20.328 28.531 1 84.69 102 GLU A N 1
ATOM 813 C CA . GLU A 1 102 ? -22.359 20.672 29.953 1 84.69 102 GLU A CA 1
ATOM 814 C C . GLU A 1 102 ? -22.703 22.141 30.188 1 84.69 102 GLU A C 1
ATOM 816 O O . GLU A 1 102 ? -23.312 22.484 31.188 1 84.69 102 GLU A O 1
ATOM 821 N N . MET A 1 103 ? -22.453 22.938 29.297 1 83.5 103 MET A N 1
ATOM 822 C CA . MET A 1 103 ? -22.734 24.375 29.422 1 83.5 103 MET A CA 1
ATOM 823 C C . MET A 1 103 ? -24.219 24.656 29.219 1 83.5 103 MET A C 1
ATOM 825 O O . MET A 1 103 ? -24.766 25.578 29.828 1 83.5 103 MET A O 1
ATOM 829 N N . GLU A 1 104 ? -24.922 23.953 28.5 1 77.25 104 GLU A N 1
ATOM 830 C CA . GLU A 1 104 ? -26.344 24.141 28.219 1 77.25 104 GLU A CA 1
ATOM 831 C C . GLU A 1 104 ? -27.203 23.625 29.375 1 77.25 104 GLU A C 1
ATOM 833 O O . GLU A 1 104 ? -28.344 24.062 29.547 1 77.25 104 GLU A O 1
ATOM 838 N N . GLU A 1 105 ? -26.797 22.656 30.016 1 73.88 105 GLU A N 1
ATOM 839 C CA . GLU A 1 105 ? -27.547 22.109 31.141 1 73.88 105 GLU A CA 1
ATOM 840 C C . GLU A 1 105 ? -27.391 23 32.375 1 73.88 105 GLU A C 1
ATOM 842 O O . GLU A 1 105 ? -28.203 22.906 33.312 1 73.88 105 GLU A O 1
ATOM 847 N N . LYS A 1 106 ? -26.641 24.078 32.375 1 65.44 106 LYS A N 1
ATOM 848 C CA . LYS A 1 106 ? -26.578 25.062 33.438 1 65.44 106 LYS A CA 1
ATOM 849 C C . LYS A 1 106 ? -27.375 26.312 33.094 1 65.44 106 LYS A C 1
ATOM 851 O O . LYS A 1 106 ? -27.5 26.672 31.938 1 65.44 106 LYS A O 1
ATOM 856 N N . MET B 1 1 ? 16.688 -10.648 -8.547 1 90.62 1 MET B N 1
ATOM 857 C CA . MET B 1 1 ? 15.484 -9.867 -8.273 1 90.62 1 MET B CA 1
ATOM 858 C C . MET B 1 1 ? 14.844 -9.375 -9.562 1 90.62 1 MET B C 1
ATOM 860 O O . MET B 1 1 ? 15.539 -9.172 -10.562 1 90.62 1 MET B O 1
ATOM 864 N N . VAL B 1 2 ? 13.531 -9.25 -9.586 1 94.5 2 VAL B N 1
ATOM 865 C CA . VAL B 1 2 ? 12.805 -8.766 -10.75 1 94.5 2 VAL B CA 1
ATOM 866 C C . VAL B 1 2 ? 13.008 -7.258 -10.898 1 94.5 2 VAL B C 1
ATOM 868 O O . VAL B 1 2 ? 12.789 -6.5 -9.945 1 94.5 2 VAL B O 1
ATOM 871 N N . ARG B 1 3 ? 13.422 -6.852 -12.07 1 95.31 3 ARG B N 1
ATOM 872 C CA . ARG B 1 3 ? 13.531 -5.422 -12.352 1 95.31 3 ARG B CA 1
ATOM 873 C C . ARG B 1 3 ? 12.156 -4.801 -12.562 1 95.31 3 ARG B C 1
ATOM 875 O O . ARG B 1 3 ? 11.383 -5.262 -13.406 1 95.31 3 ARG B O 1
ATOM 882 N N . PRO B 1 4 ? 11.844 -3.732 -11.781 1 96.88 4 PRO B N 1
ATOM 883 C CA . PRO B 1 4 ? 10.5 -3.152 -11.898 1 96.88 4 PRO B CA 1
ATOM 884 C C . PRO B 1 4 ? 10.203 -2.637 -13.305 1 96.88 4 PRO B C 1
ATOM 886 O O . PRO B 1 4 ? 9.039 -2.605 -13.719 1 96.88 4 PRO B O 1
ATOM 889 N N . GLN B 1 5 ? 11.211 -2.33 -14.078 1 96.06 5 GLN B N 1
ATOM 890 C CA . GLN B 1 5 ? 11.039 -1.81 -15.43 1 96.06 5 GLN B CA 1
ATOM 891 C C . GLN B 1 5 ? 10.469 -2.875 -16.359 1 96.06 5 GLN B C 1
ATOM 893 O O . GLN B 1 5 ? 9.93 -2.557 -17.422 1 96.06 5 GLN B O 1
ATOM 898 N N . GLU B 1 6 ? 10.562 -4.07 -15.906 1 94.12 6 GLU B N 1
ATOM 899 C CA . GLU B 1 6 ? 10.156 -5.176 -16.766 1 94.12 6 GLU B CA 1
ATOM 900 C C . GLU B 1 6 ? 8.75 -5.664 -16.422 1 94.12 6 GLU B C 1
ATOM 902 O O . GLU B 1 6 ? 8.195 -6.516 -17.109 1 94.12 6 GLU B O 1
ATOM 907 N N . VAL B 1 7 ? 8.18 -5.156 -15.422 1 95.62 7 VAL B N 1
ATOM 908 C CA . VAL B 1 7 ? 6.883 -5.629 -14.93 1 95.62 7 VAL B CA 1
ATOM 909 C C . VAL B 1 7 ? 5.762 -4.852 -15.609 1 95.62 7 VAL B C 1
ATOM 911 O O . VAL B 1 7 ? 5.746 -3.617 -15.586 1 95.62 7 VAL B O 1
ATOM 914 N N . ARG B 1 8 ? 4.773 -5.672 -16.172 1 91.62 8 ARG B N 1
ATOM 915 C CA . ARG B 1 8 ? 3.705 -5.031 -16.938 1 91.62 8 ARG B CA 1
ATOM 916 C C . ARG B 1 8 ? 2.34 -5.562 -16.516 1 91.62 8 ARG B C 1
ATOM 918 O O . ARG B 1 8 ? 1.326 -5.246 -17.141 1 91.62 8 ARG B O 1
ATOM 925 N N . ALA B 1 9 ? 2.365 -6.43 -15.555 1 91 9 ALA B N 1
ATOM 926 C CA . ALA B 1 9 ? 1.104 -6.988 -15.078 1 91 9 ALA B CA 1
ATOM 927 C C . ALA B 1 9 ? 0.581 -6.215 -13.867 1 91 9 ALA B C 1
ATOM 929 O O . ALA B 1 9 ? 1.359 -5.629 -13.117 1 91 9 ALA B O 1
ATOM 930 N N . PRO B 1 10 ? -0.801 -6.125 -13.781 1 86.06 10 PRO B N 1
ATOM 931 C CA . PRO B 1 10 ? -1.791 -6.777 -14.641 1 86.06 10 PRO B CA 1
ATOM 932 C C . PRO B 1 10 ? -1.99 -6.051 -15.969 1 86.06 10 PRO B C 1
ATOM 934 O O . PRO B 1 10 ? -2.199 -4.836 -15.984 1 86.06 10 PRO B O 1
ATOM 937 N N . LYS B 1 11 ? -1.806 -6.605 -17.109 1 77.31 11 LYS B N 1
ATOM 938 C CA . LYS B 1 11 ? -1.592 -6.074 -18.469 1 77.31 11 LYS B CA 1
ATOM 939 C C . LYS B 1 11 ? -2.768 -5.211 -18.906 1 77.31 11 LYS B C 1
ATOM 941 O O . LYS B 1 11 ? -2.578 -4.082 -19.359 1 77.31 11 LYS B O 1
ATOM 946 N N . GLU B 1 12 ? -3.943 -5.695 -18.906 1 74.31 12 GLU B N 1
ATOM 947 C CA . GLU B 1 12 ? -5.023 -5.031 -19.625 1 74.31 12 GLU B CA 1
ATOM 948 C C . GLU B 1 12 ? -5.516 -3.795 -18.875 1 74.31 12 GLU B C 1
ATOM 950 O O . GLU B 1 12 ? -6.176 -2.934 -19.453 1 74.31 12 GLU B O 1
ATOM 955 N N . LYS B 1 13 ? -4.852 -3.496 -17.781 1 81.81 13 LYS B N 1
ATOM 956 C CA . LYS B 1 13 ? -5.504 -2.445 -17 1 81.81 13 LYS B CA 1
ATOM 957 C C . LYS B 1 13 ? -4.488 -1.44 -16.469 1 81.81 13 LYS B C 1
ATOM 959 O O . LYS B 1 13 ? -4.844 -0.315 -16.125 1 81.81 13 LYS B O 1
ATOM 964 N N . ILE B 1 14 ? -3.174 -1.85 -16.672 1 91.5 14 ILE B N 1
ATOM 965 C CA . ILE B 1 14 ? -2.223 -0.985 -15.977 1 91.5 14 ILE B CA 1
ATOM 966 C C . ILE B 1 14 ? -1.275 -0.345 -16.984 1 91.5 14 ILE B C 1
ATOM 968 O O . ILE B 1 14 ? -0.864 -0.99 -17.953 1 91.5 14 ILE B O 1
ATOM 972 N N . GLU B 1 15 ? -1.054 0.954 -16.891 1 94.5 15 GLU B N 1
ATOM 973 C CA . GLU B 1 15 ? -0.01 1.707 -17.578 1 94.5 15 GLU B CA 1
ATOM 974 C C . GLU B 1 15 ? 1.014 2.262 -16.594 1 94.5 15 GLU B C 1
ATOM 976 O O . GLU B 1 15 ? 0.657 2.988 -15.664 1 94.5 15 GLU B O 1
ATOM 981 N N . ILE B 1 16 ? 2.273 1.884 -16.844 1 96.19 16 ILE B N 1
ATOM 982 C CA . ILE B 1 16 ? 3.322 2.385 -15.953 1 96.19 16 ILE B CA 1
ATOM 983 C C . ILE B 1 16 ? 3.797 3.752 -16.438 1 96.19 16 ILE B C 1
ATOM 985 O O . ILE B 1 16 ? 4.344 3.871 -17.547 1 96.19 16 ILE B O 1
ATOM 989 N N . LEU B 1 17 ? 3.592 4.73 -15.68 1 96.19 17 LEU B N 1
ATOM 990 C CA . LEU B 1 17 ? 3.969 6.09 -16.047 1 96.19 17 LEU B CA 1
ATOM 991 C C . LEU B 1 17 ? 5.414 6.379 -15.656 1 96.19 17 LEU B C 1
ATOM 993 O O . LEU B 1 17 ? 6.156 7.008 -16.422 1 96.19 17 LEU B O 1
ATOM 997 N N . ALA B 1 18 ? 5.805 5.973 -14.445 1 96.25 18 ALA B N 1
ATOM 998 C CA . ALA B 1 18 ? 7.152 6.215 -13.945 1 96.25 18 ALA B CA 1
ATOM 999 C C . ALA B 1 18 ? 7.484 5.266 -12.797 1 96.25 18 ALA B C 1
ATOM 1001 O O . ALA B 1 18 ? 6.621 4.949 -11.969 1 96.25 18 ALA B O 1
ATOM 1002 N N . ILE B 1 19 ? 8.781 4.891 -12.766 1 97.5 19 ILE B N 1
ATOM 1003 C CA . ILE B 1 19 ? 9.289 4.191 -11.594 1 97.5 19 ILE B CA 1
ATOM 1004 C C . ILE B 1 19 ? 9.812 5.207 -10.578 1 97.5 19 ILE B C 1
ATOM 1006 O O . ILE B 1 19 ? 10.805 5.891 -10.828 1 97.5 19 ILE B O 1
ATOM 1010 N N . ILE B 1 20 ? 9.156 5.234 -9.445 1 94 20 ILE B N 1
ATOM 1011 C CA . ILE B 1 20 ? 9.5 6.207 -8.414 1 94 20 ILE B CA 1
ATOM 1012 C C . ILE B 1 20 ? 10.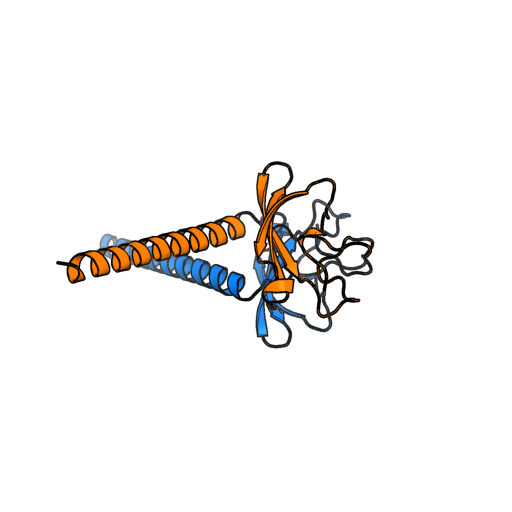617 5.652 -7.531 1 94 20 ILE B C 1
ATOM 1014 O O . ILE B 1 20 ? 11.516 6.387 -7.121 1 94 20 ILE B O 1
ATOM 1018 N N . GLU B 1 21 ? 10.508 4.438 -7.211 1 94.44 21 GLU B N 1
ATOM 1019 C CA . GLU B 1 21 ? 11.492 3.717 -6.41 1 94.44 21 GLU B CA 1
ATOM 1020 C C . GLU B 1 21 ? 11.805 2.354 -7.016 1 94.44 21 GLU B C 1
ATOM 1022 O O . GLU B 1 21 ? 10.898 1.553 -7.262 1 94.44 21 GLU B O 1
ATOM 1027 N N . ASP B 1 22 ? 13.062 2.145 -7.258 1 97.19 22 ASP B N 1
ATOM 1028 C CA . ASP B 1 22 ? 13.57 0.874 -7.77 1 97.19 22 ASP B CA 1
ATOM 1029 C C . ASP B 1 22 ? 14.281 0.084 -6.676 1 97.19 22 ASP B C 1
ATOM 1031 O O . ASP B 1 22 ? 15.438 0.355 -6.363 1 97.19 22 ASP B O 1
ATOM 1035 N N . GLY B 1 23 ? 13.594 -0.906 -6.25 1 95.12 23 GLY B N 1
ATOM 1036 C CA . GLY B 1 23 ? 14.102 -1.665 -5.117 1 95.12 23 GLY B CA 1
ATOM 1037 C C . GLY B 1 23 ? 15.336 -2.479 -5.449 1 95.12 23 GLY B C 1
ATOM 1038 O O . GLY B 1 23 ? 16.109 -2.83 -4.562 1 95.12 23 GLY B O 1
ATOM 1039 N N . THR B 1 24 ? 15.5 -2.795 -6.691 1 93.88 24 THR B N 1
ATOM 1040 C CA . THR B 1 24 ? 16.672 -3.559 -7.094 1 93.88 24 THR B CA 1
ATOM 1041 C C . THR B 1 24 ? 17.938 -2.688 -7.051 1 93.88 24 THR B C 1
ATOM 1043 O O . THR B 1 24 ? 19.047 -3.195 -6.867 1 93.88 24 THR B O 1
ATOM 1046 N N . GLN B 1 25 ? 17.781 -1.422 -7.117 1 94.25 25 GLN B N 1
ATOM 1047 C CA . GLN B 1 25 ? 18.891 -0.479 -7.078 1 94.25 25 GLN B CA 1
ATOM 1048 C C . GLN B 1 25 ? 19.125 0.033 -5.66 1 94.25 25 GLN B C 1
ATOM 1050 O O . GLN B 1 25 ? 20.281 0.149 -5.223 1 94.25 25 GLN B O 1
ATOM 1055 N N . THR B 1 26 ? 18.031 0.291 -4.965 1 92.62 26 THR B N 1
ATOM 1056 C CA . THR B 1 26 ? 18.141 0.884 -3.637 1 92.62 26 THR B CA 1
ATOM 1057 C C . THR B 1 26 ? 18.406 -0.188 -2.586 1 92.62 26 THR B C 1
ATOM 1059 O O . THR B 1 26 ? 18.734 0.128 -1.438 1 92.62 26 THR B O 1
ATOM 1062 N N . LYS B 1 27 ? 18.219 -1.401 -2.947 1 91.31 27 LYS B N 1
ATOM 1063 C CA . LYS B 1 27 ? 18.422 -2.559 -2.08 1 91.31 27 LYS B CA 1
ATOM 1064 C C . LYS B 1 27 ? 17.344 -2.629 -0.999 1 91.31 27 LYS B C 1
ATOM 1066 O O . LYS B 1 27 ? 17.516 -3.318 0.009 1 91.31 27 LYS B O 1
ATOM 1071 N N . LYS B 1 28 ? 16.219 -1.95 -1.192 1 93.12 28 LYS B N 1
ATOM 1072 C CA . LYS B 1 28 ? 15.094 -1.986 -0.256 1 93.12 28 LYS B CA 1
ATOM 1073 C C . LYS B 1 28 ? 14.227 -3.217 -0.489 1 93.12 28 LYS B C 1
ATOM 1075 O O . LYS B 1 28 ? 13.438 -3.598 0.377 1 93.12 28 LYS B O 1
ATOM 1080 N N . GLY B 1 29 ? 14.305 -3.77 -1.707 1 94.88 29 GLY B N 1
ATOM 1081 C CA . GLY B 1 29 ? 13.602 -5.004 -2.01 1 94.8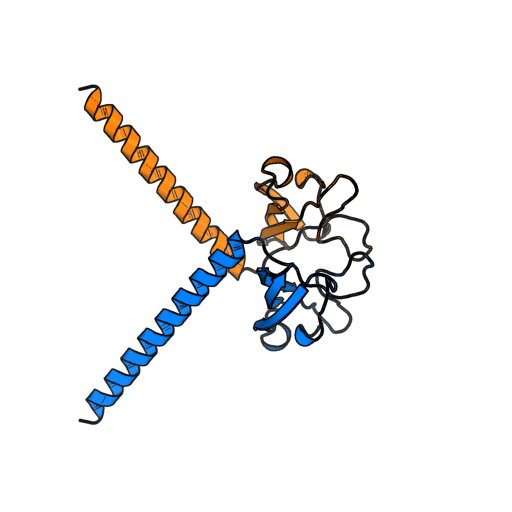8 29 GLY B CA 1
ATOM 1082 C C . GLY B 1 29 ? 12.18 -4.777 -2.492 1 94.88 29 GLY B C 1
ATOM 1083 O O . GLY B 1 29 ? 11.461 -5.734 -2.781 1 94.88 29 GLY B O 1
ATOM 1084 N N . TYR B 1 30 ? 11.781 -3.49 -2.525 1 97.31 30 TYR B N 1
ATOM 1085 C CA . TYR B 1 30 ? 10.477 -3.168 -3.09 1 97.31 30 TYR B CA 1
ATOM 1086 C C . TYR B 1 30 ? 10.578 -1.98 -4.039 1 97.31 30 TYR B C 1
ATOM 1088 O O . TYR B 1 30 ? 11.492 -1.165 -3.936 1 97.31 30 TYR B O 1
ATOM 1096 N N . SER B 1 31 ? 9.586 -1.938 -4.957 1 98.06 31 SER B N 1
ATOM 1097 C CA . SER B 1 31 ? 9.523 -0.852 -5.93 1 98.06 31 SER B CA 1
ATOM 1098 C C . SER B 1 31 ? 8.18 -0.141 -5.883 1 98.06 31 SER B C 1
ATOM 1100 O O . SER B 1 31 ? 7.18 -0.718 -5.445 1 98.06 31 SER B O 1
ATOM 1102 N N . ILE B 1 32 ? 8.195 1.101 -6.223 1 97.38 32 ILE B N 1
ATOM 1103 C CA . ILE B 1 32 ? 7.012 1.95 -6.297 1 97.38 32 ILE B CA 1
ATOM 1104 C C . ILE B 1 32 ? 6.902 2.562 -7.691 1 97.38 32 ILE B C 1
ATOM 1106 O O . ILE B 1 32 ? 7.898 3.004 -8.266 1 97.38 32 ILE B O 1
ATOM 1110 N N . ALA B 1 33 ? 5.711 2.566 -8.234 1 97.69 33 ALA B N 1
ATOM 1111 C CA . ALA B 1 33 ? 5.488 3.166 -9.547 1 97.69 33 ALA B CA 1
ATOM 1112 C C . ALA B 1 33 ? 4.266 4.078 -9.531 1 97.69 33 ALA B C 1
ATOM 1114 O O . ALA B 1 33 ? 3.297 3.814 -8.812 1 97.69 33 ALA B O 1
ATOM 1115 N N . LEU B 1 34 ? 4.391 5.121 -10.266 1 95.62 34 LEU B N 1
ATOM 1116 C CA . LEU B 1 34 ? 3.205 5.852 -10.703 1 95.62 34 LEU B CA 1
ATOM 1117 C C . LEU B 1 34 ? 2.549 5.16 -11.891 1 95.62 34 LEU B C 1
ATOM 1119 O O . LEU B 1 34 ? 3.227 4.812 -12.859 1 95.62 34 LEU B O 1
ATOM 1123 N N . VAL B 1 35 ? 1.22 4.977 -11.758 1 96.69 35 VAL B N 1
ATOM 1124 C CA . VAL B 1 35 ? 0.565 4.18 -12.789 1 96.69 35 VAL B CA 1
ATOM 1125 C C . VAL B 1 35 ? -0.756 4.832 -13.188 1 96.69 35 VAL B C 1
ATOM 1127 O O . VAL B 1 35 ? -1.211 5.773 -12.531 1 96.69 35 VAL B O 1
ATOM 1130 N N . LYS B 1 36 ? -1.248 4.395 -14.336 1 95.06 36 LYS B N 1
ATOM 1131 C CA . LYS B 1 36 ? -2.662 4.551 -14.664 1 95.06 36 LYS B CA 1
ATOM 1132 C C . LYS B 1 36 ? -3.398 3.219 -14.578 1 95.06 36 LYS B C 1
ATOM 1134 O O . LYS B 1 36 ? -2.998 2.238 -15.211 1 95.06 36 LYS B O 1
ATOM 1139 N N . TRP B 1 37 ? -4.383 3.197 -13.719 1 92.88 37 TRP B N 1
ATOM 1140 C CA . TRP B 1 37 ? -5.238 2.025 -13.555 1 92.88 37 TRP B CA 1
ATOM 1141 C C . TRP B 1 37 ? -6.664 2.326 -14 1 92.88 37 TRP B C 1
ATOM 1143 O O . TRP B 1 37 ? -7.375 3.1 -13.359 1 92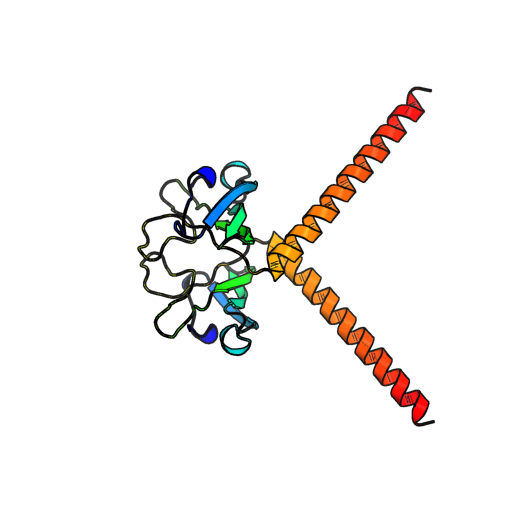.88 37 TRP B O 1
ATOM 1153 N N . LYS B 1 38 ? -7.012 1.63 -15.023 1 90.25 38 LYS B N 1
ATOM 1154 C CA . LYS B 1 38 ? -8.32 1.878 -15.625 1 90.25 38 LYS B CA 1
ATOM 1155 C C . LYS B 1 38 ? -8.531 3.367 -15.883 1 90.25 38 LYS B C 1
ATOM 1157 O O . LYS B 1 38 ? -9.57 3.922 -15.531 1 90.25 38 LYS B O 1
ATOM 1162 N N . GLY B 1 39 ? -7.445 4.027 -16.312 1 90.12 39 GLY B N 1
ATOM 1163 C CA . GLY B 1 39 ? -7.527 5.414 -16.734 1 90.12 39 GLY B CA 1
ATOM 1164 C C . GLY B 1 39 ? -7.305 6.402 -15.609 1 90.12 39 GLY B C 1
ATOM 1165 O O . GLY B 1 39 ? -7.215 7.609 -15.844 1 90.12 39 GLY B O 1
ATOM 1166 N N . LYS B 1 40 ? -7.176 5.926 -14.438 1 93.31 40 LYS B N 1
ATOM 1167 C CA . LYS B 1 40 ? -6.996 6.805 -13.289 1 93.31 40 LYS B CA 1
ATOM 1168 C C . LYS B 1 40 ? -5.59 6.68 -12.711 1 93.31 40 LYS B C 1
ATOM 1170 O O . LYS B 1 40 ? -5.059 5.574 -12.586 1 93.31 40 LYS B O 1
ATOM 1175 N N . LYS B 1 41 ? -5.047 7.824 -12.414 1 93.94 41 LYS B N 1
ATOM 1176 C CA . LYS B 1 41 ? -3.711 7.828 -11.828 1 93.94 41 LYS B CA 1
ATOM 1177 C C . LYS B 1 41 ? -3.715 7.164 -10.453 1 93.94 41 LYS B C 1
ATOM 1179 O O . LYS B 1 41 ? -4.676 7.305 -9.688 1 93.94 41 LYS B O 1
ATOM 1184 N N . GLY B 1 42 ? -2.607 6.434 -10.195 1 95.06 42 GLY B N 1
ATOM 1185 C CA . GLY B 1 42 ? -2.457 5.758 -8.922 1 95.06 42 GLY B CA 1
ATOM 1186 C C . GLY B 1 42 ? -1.018 5.402 -8.602 1 95.06 42 GLY B C 1
ATOM 1187 O O . GLY B 1 42 ? -0.106 5.738 -9.359 1 95.06 42 GLY B O 1
ATOM 1188 N N . VAL B 1 43 ? -0.833 4.84 -7.48 1 96.31 43 VAL B N 1
ATOM 1189 C CA . VAL B 1 43 ? 0.462 4.336 -7.031 1 96.31 43 VAL B CA 1
ATOM 1190 C C . VAL B 1 43 ? 0.409 2.816 -6.898 1 96.31 43 VAL B C 1
ATOM 1192 O O . VAL B 1 43 ? -0.584 2.264 -6.422 1 96.31 43 VAL B O 1
ATOM 1195 N N . ALA B 1 44 ? 1.435 2.193 -7.375 1 97.81 44 ALA B N 1
ATOM 1196 C CA . ALA B 1 44 ? 1.518 0.739 -7.281 1 97.81 44 ALA B CA 1
ATOM 1197 C C . ALA B 1 44 ? 2.822 0.304 -6.621 1 97.81 44 ALA B C 1
ATOM 1199 O O . ALA B 1 44 ? 3.822 1.023 -6.676 1 97.81 44 ALA B O 1
ATOM 1200 N N . LEU B 1 45 ? 2.748 -0.918 -6.035 1 98.06 45 LEU B N 1
ATOM 1201 C CA . LEU B 1 45 ? 3.881 -1.471 -5.301 1 98.06 45 LEU B CA 1
ATOM 1202 C C . LEU B 1 45 ? 4.125 -2.924 -5.691 1 98.06 45 LEU B C 1
ATOM 1204 O O . LEU B 1 45 ? 3.205 -3.617 -6.133 1 98.06 45 LEU B O 1
ATOM 1208 N N . ARG B 1 46 ? 5.355 -3.25 -5.5 1 97.88 46 ARG B N 1
ATOM 1209 C CA . ARG B 1 46 ? 5.668 -4.676 -5.535 1 97.88 46 ARG B CA 1
ATOM 1210 C C . ARG B 1 46 ? 6.949 -4.969 -4.758 1 97.88 46 ARG B C 1
ATOM 1212 O O . ARG B 1 46 ? 7.852 -4.133 -4.703 1 97.88 46 ARG B O 1
ATOM 1219 N N . TRP B 1 47 ? 6.941 -6.152 -4.254 1 96.62 47 TRP B N 1
ATOM 1220 C CA . TRP B 1 47 ? 8.195 -6.719 -3.754 1 96.62 47 TRP B CA 1
ATOM 1221 C C . TRP B 1 47 ? 8.984 -7.367 -4.883 1 96.62 47 TRP B C 1
ATOM 1223 O O . TRP B 1 47 ? 8.438 -8.148 -5.664 1 96.62 47 TRP B O 1
ATOM 1233 N N . ASP B 1 48 ? 10.227 -7.141 -4.934 1 96.94 48 ASP B N 1
ATOM 1234 C CA . ASP B 1 48 ? 11 -7.457 -6.133 1 96.94 48 ASP B CA 1
ATOM 1235 C C . ASP B 1 48 ? 11.633 -8.844 -6.023 1 96.94 48 ASP B C 1
ATOM 1237 O O . ASP B 1 48 ? 12.156 -9.367 -7.008 1 96.94 48 ASP B O 1
ATOM 1241 N N . GLY B 1 49 ? 11.57 -9.391 -4.875 1 93.75 49 GLY B N 1
ATOM 1242 C CA . GLY B 1 49 ? 12.195 -10.688 -4.66 1 93.75 49 GLY B CA 1
ATOM 1243 C C . GLY B 1 49 ? 13.555 -10.594 -4 1 93.75 49 GLY B C 1
ATOM 1244 O O . GLY B 1 49 ? 14.109 -9.5 -3.861 1 93.75 49 GLY B O 1
ATOM 1245 N N . ASP B 1 50 ? 14.062 -11.812 -3.623 1 90.25 50 ASP B N 1
ATOM 1246 C CA . ASP B 1 50 ? 15.289 -11.859 -2.836 1 90.25 50 ASP B CA 1
ATOM 1247 C C . ASP B 1 50 ? 16.484 -12.219 -3.711 1 90.25 50 ASP B C 1
ATOM 1249 O O . ASP B 1 50 ? 17.641 -11.992 -3.326 1 90.25 50 ASP B O 1
ATOM 1253 N N . ASN B 1 51 ? 16.188 -12.891 -4.812 1 89.19 51 ASN B N 1
ATOM 1254 C CA . ASN B 1 51 ? 17.25 -13.297 -5.73 1 89.19 51 ASN B CA 1
ATOM 1255 C C . ASN B 1 51 ? 16.734 -13.422 -7.16 1 89.19 51 ASN B C 1
ATOM 1257 O O . ASN B 1 51 ? 15.578 -13.094 -7.441 1 89.19 51 ASN B O 1
ATOM 1261 N N . GLN B 1 52 ? 17.547 -13.922 -8.055 1 86 52 GLN B N 1
ATOM 1262 C CA . GLN B 1 52 ? 17.234 -13.945 -9.484 1 86 52 GLN B CA 1
ATOM 1263 C C . GLN B 1 52 ? 16.109 -14.93 -9.789 1 86 52 GLN B C 1
ATOM 1265 O O . GLN B 1 52 ? 15.406 -14.773 -10.781 1 86 52 GLN B O 1
ATOM 1270 N N . GLN B 1 53 ? 15.891 -15.906 -8.961 1 89.69 53 GLN B N 1
ATOM 1271 C CA . GLN B 1 53 ? 14.875 -16.922 -9.203 1 89.69 53 GLN B CA 1
ATOM 1272 C C . GLN B 1 53 ? 13.555 -16.562 -8.547 1 89.69 53 GLN B C 1
ATOM 1274 O O . GLN B 1 53 ? 12.516 -17.156 -8.852 1 89.69 53 GLN B O 1
ATOM 1279 N N . ASP B 1 54 ? 13.625 -15.594 -7.719 1 91.06 54 ASP B N 1
ATOM 1280 C CA . ASP B 1 54 ? 12.453 -15.148 -6.965 1 91.06 54 ASP B CA 1
ATOM 1281 C C . ASP B 1 54 ? 11.68 -14.086 -7.738 1 91.06 54 ASP B C 1
ATOM 1283 O O . ASP B 1 54 ? 12.203 -13.008 -8.023 1 91.06 54 ASP B O 1
ATOM 1287 N N . LYS B 1 55 ? 10.445 -14.32 -8.102 1 92.56 55 LYS B N 1
ATOM 1288 C CA . LYS B 1 55 ? 9.641 -13.422 -8.922 1 92.56 55 LYS B CA 1
ATOM 1289 C C . LYS B 1 55 ? 9.055 -12.289 -8.086 1 92.56 55 LYS B C 1
ATOM 1291 O O . LYS B 1 55 ? 8.375 -11.406 -8.617 1 92.56 55 LYS B O 1
ATOM 1296 N N . GLY B 1 56 ? 9.305 -12.336 -6.801 1 94.19 56 GLY B N 1
ATOM 1297 C CA . GLY B 1 56 ? 8.727 -11.328 -5.93 1 94.19 56 GLY B CA 1
ATOM 1298 C C . GLY B 1 56 ? 7.234 -11.508 -5.711 1 94.19 56 GLY B C 1
ATOM 1299 O O . GLY B 1 56 ? 6.715 -12.617 -5.824 1 94.19 56 GLY B O 1
ATOM 1300 N N . PHE B 1 57 ? 6.59 -10.398 -5.383 1 94.38 57 PHE B N 1
ATOM 1301 C CA . PHE B 1 57 ? 5.168 -10.445 -5.066 1 94.38 57 PHE B CA 1
ATOM 1302 C C . PHE B 1 57 ? 4.523 -9.078 -5.258 1 94.38 57 PHE B C 1
ATOM 1304 O O . PHE B 1 57 ? 5.102 -8.055 -4.879 1 94.38 57 PHE B O 1
ATOM 1311 N N . PRO B 1 58 ? 3.396 -9.141 -5.875 1 95.19 58 PRO B N 1
ATOM 1312 C CA . PRO B 1 58 ? 2.58 -10.281 -6.301 1 95.19 58 PRO B CA 1
ATOM 1313 C C . PRO B 1 58 ? 2.951 -10.781 -7.695 1 95.19 58 PRO B C 1
ATOM 1315 O O . PRO B 1 58 ? 3.777 -10.172 -8.375 1 95.19 58 PRO B O 1
ATOM 1318 N N . VAL B 1 59 ? 2.422 -12.008 -7.973 1 93.5 59 VAL B N 1
ATOM 1319 C CA . VAL B 1 59 ? 2.463 -12.57 -9.32 1 93.5 59 VAL B CA 1
ATOM 1320 C C . VAL B 1 59 ? 1.041 -12.75 -9.844 1 93.5 59 VAL B C 1
ATOM 1322 O O . VAL B 1 59 ? 0.081 -12.758 -9.07 1 93.5 59 VAL B O 1
ATOM 1325 N N . THR B 1 60 ? 0.959 -12.82 -11.156 1 90.5 60 THR B N 1
ATOM 1326 C CA . THR B 1 60 ? -0.353 -13.039 -11.758 1 90.5 60 THR B CA 1
ATOM 1327 C C . THR B 1 60 ? -0.951 -14.359 -11.297 1 90.5 60 THR B C 1
ATOM 1329 O O . THR B 1 60 ? -0.233 -15.234 -10.805 1 90.5 60 THR B O 1
ATOM 1332 N N . ALA B 1 61 ? -2.254 -14.523 -11.414 1 80.06 61 ALA B N 1
ATOM 1333 C CA . ALA B 1 61 ? -3.004 -15.664 -10.898 1 80.06 61 ALA B CA 1
ATOM 1334 C C . ALA B 1 61 ? -2.469 -16.969 -11.461 1 80.06 61 ALA B C 1
ATOM 1336 O O . ALA B 1 61 ? -2.518 -18.016 -10.789 1 80.06 61 ALA B O 1
ATOM 1337 N N . ASN B 1 62 ? -1.922 -16.891 -12.609 1 77.62 62 ASN B N 1
ATOM 1338 C CA . ASN B 1 62 ? -1.384 -18.125 -13.164 1 77.62 62 ASN B CA 1
ATOM 1339 C C . ASN B 1 62 ? 0.076 -18.328 -12.766 1 77.62 62 ASN B C 1
ATOM 1341 O O . ASN B 1 62 ? 0.716 -19.281 -13.203 1 77.62 62 ASN B O 1
ATOM 1345 N N . GLY B 1 63 ? 0.45 -17.547 -11.695 1 68.5 63 GLY B N 1
ATOM 1346 C CA . GLY B 1 63 ? 1.778 -17.641 -11.117 1 68.5 63 GLY B CA 1
ATOM 1347 C C . GLY B 1 63 ? 2.889 -17.406 -12.125 1 68.5 63 GLY B C 1
ATOM 1348 O O . GLY B 1 63 ? 4.051 -17.734 -11.859 1 68.5 63 GLY B O 1
ATOM 1349 N N . TYR B 1 64 ? 2.65 -16.797 -13.164 1 76.12 64 TYR B N 1
ATOM 1350 C CA . TYR B 1 64 ? 3.59 -16.828 -14.281 1 76.12 64 TYR B CA 1
ATOM 1351 C C . TYR B 1 64 ? 4.414 -15.547 -14.336 1 76.12 64 TYR B C 1
ATOM 1353 O O . TYR B 1 64 ? 5.641 -15.594 -14.453 1 76.12 64 TYR B O 1
ATOM 1361 N N . HIS B 1 65 ? 3.711 -14.422 -13.93 1 89.62 65 HIS B N 1
ATOM 1362 C CA . HIS B 1 65 ? 4.406 -13.18 -14.227 1 89.62 65 HIS B CA 1
ATOM 1363 C C . HIS B 1 65 ? 4.359 -12.227 -13.039 1 89.62 65 HIS B C 1
ATOM 1365 O O . HIS B 1 65 ? 3.32 -12.086 -12.391 1 89.62 65 HIS B O 1
ATOM 1371 N N . PRO B 1 66 ? 5.504 -11.602 -12.82 1 94.56 66 PRO B N 1
ATOM 1372 C CA . PRO B 1 66 ? 5.504 -10.531 -11.82 1 94.56 66 PRO B CA 1
ATOM 1373 C C . PRO B 1 66 ? 4.438 -9.469 -12.094 1 94.56 66 PRO B C 1
ATOM 1375 O O . PRO B 1 66 ? 4.18 -9.133 -13.25 1 94.56 66 PRO B O 1
ATOM 1378 N N . ALA B 1 67 ? 3.83 -8.945 -11.016 1 95.94 67 ALA B N 1
ATOM 1379 C CA . ALA B 1 67 ? 2.73 -7.996 -11.172 1 95.94 67 ALA B CA 1
ATOM 1380 C C . ALA B 1 67 ? 2.861 -6.836 -10.188 1 95.94 67 ALA B C 1
ATOM 1382 O O . ALA B 1 67 ? 3.605 -6.922 -9.211 1 95.94 67 ALA B O 1
ATOM 1383 N N . TRP B 1 68 ? 2.188 -5.781 -10.523 1 97.12 68 TRP B N 1
ATOM 1384 C CA . TRP B 1 68 ? 2.041 -4.629 -9.641 1 97.12 68 TRP B CA 1
ATOM 1385 C C . TRP B 1 68 ? 0.779 -4.754 -8.789 1 97.12 68 TRP B C 1
ATOM 1387 O O . TRP B 1 68 ? -0.254 -5.227 -9.266 1 97.12 68 TRP B O 1
ATOM 1397 N N . PHE B 1 69 ? 0.886 -4.309 -7.562 1 97.25 69 PHE B N 1
ATOM 1398 C CA . PHE B 1 69 ? -0.275 -4.125 -6.703 1 97.25 69 PHE B CA 1
ATOM 1399 C C . PHE B 1 69 ? -0.67 -2.654 -6.629 1 97.25 69 PHE B C 1
ATOM 1401 O O . PHE B 1 69 ? 0.039 -1.846 -6.027 1 97.25 69 PHE B O 1
ATOM 1408 N N . VAL B 1 70 ? -1.794 -2.369 -7.215 1 97.19 70 VAL B N 1
ATOM 1409 C CA . VAL B 1 70 ? -2.258 -0.985 -7.219 1 97.19 70 VAL B CA 1
ATOM 1410 C C . VAL B 1 70 ? -2.92 -0.658 -5.879 1 97.19 70 VAL B C 1
ATOM 1412 O O . VAL B 1 70 ? -3.824 -1.37 -5.438 1 97.19 70 VAL B O 1
ATOM 1415 N N . LEU B 1 71 ? -2.48 0.431 -5.293 1 97.25 71 LEU B N 1
ATOM 1416 C CA . LEU B 1 71 ? -2.986 0.81 -3.979 1 97.25 71 LEU B CA 1
ATOM 1417 C C . LEU B 1 71 ? -4.348 1.487 -4.094 1 97.25 71 LEU B C 1
ATOM 1419 O O . LEU B 1 71 ? -4.629 2.158 -5.09 1 97.25 71 LEU B O 1
ATOM 1423 N N . PRO B 1 72 ? -5.133 1.321 -3.049 1 96 72 PRO B N 1
ATOM 1424 C CA . PRO B 1 72 ? -6.348 2.137 -2.996 1 96 72 PRO B CA 1
ATOM 1425 C C . PRO B 1 72 ? -6.055 3.635 -2.979 1 96 72 PRO B C 1
ATOM 1427 O O . PRO B 1 72 ? -4.977 4.051 -2.545 1 96 72 PRO B O 1
ATOM 1430 N N . ASP B 1 73 ? -7.047 4.398 -3.32 1 93.88 73 ASP B N 1
ATOM 1431 C CA . ASP B 1 73 ? -6.922 5.848 -3.453 1 93.88 73 ASP B CA 1
ATOM 1432 C C . ASP B 1 73 ? -6.418 6.477 -2.156 1 93.88 73 ASP B C 1
ATOM 1434 O O . ASP B 1 73 ? -5.629 7.422 -2.184 1 93.88 73 ASP B O 1
ATOM 1438 N N . LYS B 1 74 ? -6.855 5.945 -1.107 1 90.69 74 LYS B N 1
ATOM 1439 C CA . LYS B 1 74 ? -6.457 6.488 0.188 1 90.69 74 LYS B CA 1
ATOM 1440 C C . LYS B 1 74 ? -4.941 6.465 0.354 1 90.69 74 LYS B C 1
ATOM 1442 O O . LYS B 1 74 ? -4.355 7.41 0.881 1 90.69 74 LYS B O 1
ATOM 1447 N N . PHE B 1 75 ? -4.32 5.52 -0.105 1 92.19 75 PHE B N 1
ATOM 1448 C CA . PHE B 1 75 ? -2.879 5.387 0.063 1 92.19 75 PHE B CA 1
ATOM 1449 C C . PHE B 1 75 ? -2.135 6.246 -0.953 1 92.19 75 PHE B C 1
ATOM 1451 O O . PHE B 1 75 ? -1.03 6.719 -0.681 1 92.19 75 PHE B O 1
ATOM 1458 N N . MET B 1 76 ? -2.729 6.352 -2.102 1 91.31 76 MET B N 1
ATOM 1459 C CA . MET B 1 76 ? -2.164 7.301 -3.057 1 91.31 76 MET B CA 1
ATOM 1460 C C . MET B 1 76 ? -2.146 8.711 -2.477 1 91.31 76 MET B C 1
ATOM 1462 O O . MET B 1 76 ? -1.163 9.438 -2.631 1 91.31 76 MET B O 1
ATOM 1466 N N . GLU B 1 77 ? -3.168 9.039 -1.853 1 91.81 77 GLU B N 1
ATOM 1467 C CA . GLU B 1 77 ? -3.266 10.359 -1.229 1 91.81 77 GLU B CA 1
ATOM 146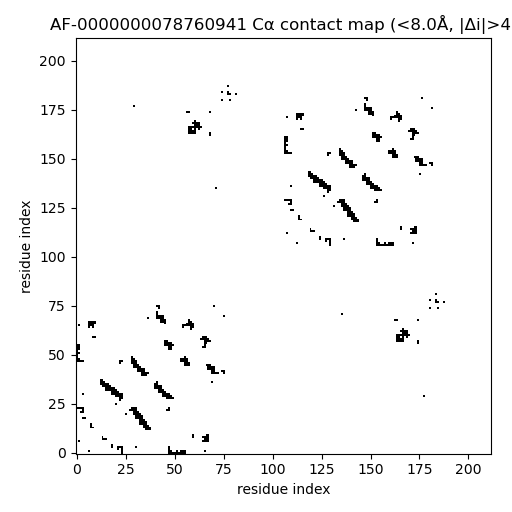8 C C . GLU B 1 77 ? -2.219 10.531 -0.131 1 91.81 77 GLU B C 1
ATOM 1470 O O . GLU B 1 77 ? -1.521 11.539 -0.082 1 91.81 77 GLU B O 1
ATOM 1475 N N . LEU B 1 78 ? -2.137 9.531 0.671 1 91.12 78 LEU B N 1
ATOM 1476 C CA . LEU B 1 78 ? -1.164 9.562 1.757 1 91.12 78 LEU B CA 1
ATOM 1477 C C . LEU B 1 78 ? 0.254 9.695 1.211 1 91.12 78 LEU B C 1
ATOM 1479 O O . LEU B 1 78 ? 1.04 10.508 1.698 1 91.12 78 LEU B O 1
ATOM 1483 N N . TYR B 1 79 ? 0.535 8.984 0.243 1 90.94 79 TYR B N 1
ATOM 1484 C CA . TYR B 1 79 ? 1.868 8.992 -0.347 1 90.94 79 TYR B CA 1
ATOM 1485 C C . TYR B 1 79 ? 2.16 10.328 -1.02 1 90.94 79 TYR B C 1
ATOM 1487 O O . TYR B 1 79 ? 3.256 10.875 -0.876 1 90.94 79 TYR B O 1
ATOM 1495 N N . SER B 1 80 ? 1.129 10.789 -1.726 1 89.12 80 SER B N 1
ATOM 1496 C CA . SER B 1 80 ? 1.286 12.062 -2.416 1 89.12 80 SER B CA 1
ATOM 1497 C C . SER B 1 80 ? 1.551 13.195 -1.432 1 89.12 80 SER B C 1
ATOM 1499 O O . SER B 1 80 ? 2.391 14.062 -1.685 1 89.12 80 SER B O 1
ATOM 1501 N N . TYR B 1 81 ? 0.854 13.172 -0.387 1 88.56 81 TYR B N 1
ATOM 1502 C CA . TYR B 1 81 ? 1.024 14.203 0.629 1 88.56 81 TYR B CA 1
ATOM 1503 C C . TYR B 1 81 ? 2.424 14.156 1.228 1 88.56 81 TYR B C 1
ATOM 1505 O O . TYR B 1 81 ? 3.072 15.188 1.392 1 88.56 81 TYR B O 1
ATOM 1513 N N . ASP B 1 82 ? 2.832 13.016 1.566 1 88.12 82 ASP B N 1
ATOM 1514 C CA . ASP B 1 82 ? 4.164 12.852 2.141 1 88.12 82 ASP B CA 1
ATOM 1515 C C . ASP B 1 82 ? 5.242 13.297 1.156 1 88.12 82 ASP B C 1
ATOM 1517 O O . ASP B 1 82 ? 6.199 13.977 1.54 1 88.12 82 ASP B O 1
ATOM 1521 N N . TYR B 1 83 ? 5.012 12.961 -0.074 1 83.81 83 TYR B N 1
ATOM 1522 C CA . TYR B 1 83 ? 5.969 13.328 -1.11 1 83.81 83 TYR B CA 1
ATOM 1523 C C . TYR B 1 83 ? 6.031 14.844 -1.282 1 83.81 83 TYR B C 1
ATOM 1525 O O . TYR B 1 83 ? 7.117 15.414 -1.381 1 83.81 83 TYR B O 1
ATOM 1533 N N . ALA B 1 84 ? 4.902 15.422 -1.311 1 86.69 84 ALA B N 1
ATOM 1534 C CA . ALA B 1 84 ? 4.828 16.875 -1.46 1 86.69 84 ALA B CA 1
ATOM 1535 C C . ALA B 1 84 ? 5.508 17.578 -0.291 1 86.69 84 ALA B C 1
ATOM 1537 O O . ALA B 1 84 ? 6.238 18.547 -0.487 1 86.69 84 ALA B O 1
ATOM 1538 N N . ARG B 1 85 ? 5.273 17.062 0.835 1 87.19 85 ARG B N 1
ATOM 1539 C CA . ARG B 1 85 ? 5.871 17.656 2.027 1 87.19 85 ARG B CA 1
ATOM 1540 C C . ARG B 1 85 ? 7.391 17.531 1.992 1 87.19 85 ARG B C 1
ATOM 1542 O O . ARG B 1 85 ? 8.102 18.5 2.295 1 87.19 85 ARG B O 1
ATOM 1549 N N . ALA B 1 86 ? 7.824 16.422 1.619 1 84.44 86 ALA B N 1
ATOM 1550 C CA . ALA B 1 86 ? 9.266 16.203 1.534 1 84.44 86 ALA B CA 1
ATOM 1551 C C . ALA B 1 86 ? 9.898 17.094 0.478 1 84.44 86 ALA B C 1
ATOM 1553 O O . ALA B 1 86 ? 10.945 17.703 0.718 1 84.44 86 ALA B O 1
ATOM 1554 N N . ALA B 1 87 ? 9.18 17.141 -0.628 1 86 87 ALA B N 1
ATOM 1555 C CA . ALA B 1 87 ? 9.68 17.969 -1.71 1 86 87 ALA B CA 1
ATOM 1556 C C . ALA B 1 87 ? 9.734 19.438 -1.284 1 86 87 ALA B C 1
ATOM 1558 O O . ALA B 1 87 ? 10.703 20.141 -1.581 1 86 87 ALA B O 1
ATOM 1559 N N . ALA B 1 88 ? 8.781 19.844 -0.652 1 88.75 88 ALA B N 1
ATOM 1560 C CA . ALA B 1 88 ? 8.719 21.219 -0.167 1 88.75 88 ALA B CA 1
ATOM 1561 C C . ALA B 1 88 ? 9.844 21.5 0.828 1 88.75 88 ALA B C 1
ATOM 1563 O O . ALA B 1 88 ? 10.461 22.562 0.795 1 88.75 88 ALA B O 1
ATOM 1564 N N . SER B 1 89 ? 10.094 20.578 1.616 1 88.81 89 SER B N 1
ATOM 1565 C CA . SER B 1 89 ? 11.141 20.719 2.619 1 88.81 89 SER B CA 1
ATOM 1566 C C . SER B 1 89 ? 12.516 20.797 1.969 1 88.81 89 SER B C 1
ATOM 1568 O O . SER B 1 89 ? 13.352 21.625 2.365 1 88.81 89 SER B O 1
ATOM 1570 N N . ILE B 1 90 ? 12.68 20.016 1.01 1 87.31 90 ILE B N 1
ATOM 1571 C CA . ILE B 1 90 ? 13.945 20.016 0.29 1 87.31 90 ILE B CA 1
ATOM 1572 C C . ILE B 1 90 ? 14.148 21.359 -0.398 1 87.31 90 ILE B C 1
ATOM 1574 O O . ILE B 1 90 ? 15.227 21.953 -0.318 1 87.31 90 ILE B O 1
ATOM 1578 N N . LYS B 1 91 ? 13.148 21.781 -0.966 1 90.12 91 LYS B N 1
ATOM 1579 C CA . LYS B 1 91 ? 13.219 23.078 -1.629 1 90.12 91 LYS B CA 1
ATOM 1580 C C . LYS B 1 91 ? 13.523 24.188 -0.629 1 90.12 91 LYS B C 1
ATOM 1582 O O . LYS B 1 91 ? 14.312 25.094 -0.914 1 90.12 91 LYS B O 1
ATOM 1587 N N . ALA B 1 92 ? 12.906 24.109 0.452 1 89.69 92 ALA B N 1
ATOM 1588 C CA . ALA B 1 92 ? 13.125 25.109 1.502 1 89.69 92 ALA B CA 1
ATOM 1589 C C . ALA B 1 92 ? 14.57 25.078 1.994 1 89.69 92 ALA B C 1
ATOM 1591 O O . ALA B 1 92 ? 15.188 26.125 2.182 1 89.69 92 ALA B O 1
ATOM 1592 N N . LEU B 1 93 ? 15.055 23.938 2.162 1 89.38 93 LEU B N 1
ATOM 1593 C CA . LEU B 1 93 ? 16.438 23.781 2.615 1 89.38 93 LEU B CA 1
ATOM 1594 C C . LEU B 1 93 ? 17.422 24.281 1.566 1 89.38 93 LEU B C 1
ATOM 1596 O O . LEU B 1 93 ? 18.422 24.922 1.904 1 89.38 93 LEU B O 1
ATOM 1600 N N . ASP B 1 94 ? 17.078 23.953 0.361 1 89.12 94 ASP B N 1
ATOM 1601 C CA . ASP B 1 94 ? 17.922 24.453 -0.729 1 89.12 94 ASP B CA 1
ATOM 1602 C C . ASP B 1 94 ? 17.938 25.969 -0.769 1 89.12 94 ASP B C 1
ATOM 1604 O O . ASP B 1 94 ? 18.984 26.594 -0.961 1 89.12 94 ASP B O 1
ATOM 1608 N N . LYS B 1 95 ? 16.844 26.547 -0.584 1 89.81 95 LYS B N 1
ATOM 1609 C CA . LYS B 1 95 ? 16.75 28 -0.559 1 89.81 95 LYS B CA 1
ATOM 1610 C C . LYS B 1 95 ? 17.562 28.594 0.593 1 89.81 95 LYS B C 1
ATOM 1612 O O . LYS B 1 95 ? 18.234 29.609 0.427 1 89.81 95 LYS B O 1
ATOM 1617 N N . LEU B 1 96 ? 17.469 27.969 1.698 1 86.88 96 LEU B N 1
ATOM 1618 C CA . LEU B 1 96 ? 18.203 28.422 2.871 1 86.88 96 LEU B CA 1
ATOM 1619 C C . LEU B 1 96 ? 19.703 28.359 2.627 1 86.88 96 LEU B C 1
ATOM 1621 O O . LEU B 1 96 ? 20.453 29.266 3.006 1 86.88 96 LEU B O 1
ATOM 1625 N N . THR B 1 97 ? 20.141 27.359 2.016 1 88.56 97 THR B N 1
ATOM 1626 C CA . THR B 1 97 ? 21.547 27.172 1.728 1 88.56 97 THR B CA 1
ATOM 1627 C C . THR B 1 97 ? 22.031 28.203 0.713 1 88.56 97 THR B C 1
ATOM 1629 O O . THR B 1 97 ? 23.141 28.75 0.848 1 88.56 97 THR B O 1
ATOM 1632 N N . GLU B 1 98 ? 21.219 28.422 -0.243 1 88 98 GLU B N 1
ATOM 1633 C CA . GLU B 1 98 ? 21.562 29.438 -1.24 1 88 98 GLU B CA 1
ATOM 1634 C C . GLU B 1 98 ? 21.672 30.812 -0.606 1 88 98 GLU B C 1
ATOM 1636 O O . GLU B 1 98 ? 22.609 31.578 -0.91 1 88 98 GLU B O 1
ATOM 1641 N N . GLU B 1 99 ? 20.781 31.047 0.221 1 86.19 99 GLU B N 1
ATOM 1642 C CA . GLU B 1 99 ? 20.781 32.344 0.904 1 86.19 99 GLU B CA 1
ATOM 1643 C C . GLU B 1 99 ? 22.016 32.5 1.793 1 86.19 99 GLU B C 1
ATOM 1645 O O . GLU B 1 99 ? 22.625 33.562 1.865 1 86.19 99 GLU B O 1
ATOM 1650 N N . GLN B 1 100 ? 22.391 31.469 2.398 1 84.31 100 GLN B N 1
ATOM 1651 C CA . GLN B 1 100 ? 23.562 31.484 3.258 1 84.31 100 GLN B CA 1
ATOM 1652 C C . GLN B 1 100 ? 24.844 31.688 2.439 1 84.31 100 GLN B C 1
ATOM 1654 O O . GLN B 1 100 ? 25.75 32.406 2.846 1 84.31 100 GLN B O 1
ATOM 1659 N N . ASN B 1 101 ? 24.906 31.141 1.376 1 87 101 ASN B N 1
ATOM 1660 C CA . ASN B 1 101 ? 26.047 31.281 0.488 1 87 101 ASN B CA 1
ATOM 1661 C C . ASN B 1 101 ? 26.172 32.688 -0.051 1 87 101 ASN B C 1
ATOM 1663 O O . ASN B 1 101 ? 27.281 33.219 -0.19 1 87 101 ASN B O 1
ATOM 1667 N N . GLU B 1 102 ? 25.109 33.344 -0.334 1 85.56 102 GLU B N 1
ATOM 1668 C CA . GLU B 1 102 ? 25.094 34.688 -0.833 1 85.56 102 GLU B CA 1
ATOM 1669 C C . GLU B 1 102 ? 25.531 35.688 0.245 1 85.56 102 GLU B C 1
ATOM 1671 O O . GLU B 1 102 ? 26.203 36.688 -0.051 1 85.56 102 GLU B O 1
ATOM 1676 N N . MET B 1 103 ? 25.312 35.406 1.408 1 84.56 103 MET B N 1
ATOM 1677 C CA . MET B 1 103 ? 25.672 36.281 2.516 1 84.56 103 MET B CA 1
ATOM 1678 C C . MET B 1 103 ? 27.172 36.188 2.822 1 84.56 103 MET B C 1
ATOM 1680 O O . MET B 1 103 ? 27.797 37.156 3.225 1 84.56 103 MET B O 1
ATOM 1684 N N . GLU B 1 104 ? 27.781 35.125 2.604 1 79.38 104 GLU B N 1
ATOM 1685 C CA . GLU B 1 104 ? 29.203 34.938 2.873 1 79.38 104 GLU B CA 1
ATOM 1686 C C . GLU B 1 104 ? 30.078 35.531 1.774 1 79.38 104 GLU B C 1
ATOM 1688 O O . GLU B 1 104 ? 31.234 35.844 2.002 1 79.38 104 GLU B O 1
ATOM 1693 N N . GLU B 1 105 ? 29.625 35.562 0.637 1 74.75 105 GLU B N 1
ATOM 1694 C CA . GLU B 1 105 ? 30.375 36.156 -0.468 1 74.75 105 GLU B CA 1
ATOM 1695 C C . GLU B 1 105 ? 30.344 37.688 -0.412 1 74.75 105 GLU B C 1
ATOM 1697 O O . GLU B 1 105 ? 31.188 38.344 -1.011 1 74.75 105 GLU B O 1
ATOM 1702 N N . LYS B 1 106 ? 29.672 38.312 0.5 1 65.5 106 LYS B N 1
ATOM 1703 C CA . LYS B 1 106 ? 29.703 39.781 0.704 1 65.5 106 LYS B CA 1
ATOM 1704 C C . LYS B 1 106 ? 30.578 40.125 1.903 1 65.5 106 LYS B C 1
ATOM 1706 O O . LYS B 1 106 ? 30.688 39.375 2.859 1 65.5 106 LYS B O 1
#

Sequence (212 aa):
MVRPQEVRAPKEKIEILAIIEDGTQTKKGYSIALVKWKGKKGVALRWDGDNQQDKGFPVTANGYHPAWFVLPDKFMELYSYDYARAAASIKALDKLTEEQNEMEEKMVRPQEVRAPKEKIEILAIIEDGTQTKKGYSIALVKWKGKKGVALRWDGDNQQDKGFPVTANGYHPAWFVLPDKFMELYSYDYARAAASIKALDKLTEEQNEMEEK